Protein AF-H2XPZ3-F1 (afdb_monomer)

Structure (mmCIF, N/CA/C/O backbone):
data_AF-H2XPZ3-F1
#
_entry.id   AF-H2XPZ3-F1
#
loop_
_atom_site.group_PDB
_atom_site.id
_atom_site.type_symbol
_atom_site.label_atom_id
_atom_site.label_alt_id
_atom_site.label_comp_id
_atom_site.label_asym_id
_atom_site.label_entity_id
_atom_site.label_seq_id
_atom_site.pdbx_PDB_ins_code
_atom_site.Cartn_x
_atom_site.Cartn_y
_atom_site.Cartn_z
_atom_site.occupancy
_atom_site.B_iso_or_equiv
_atom_site.auth_seq_id
_atom_site.auth_comp_id
_atom_site.auth_asym_id
_atom_site.auth_atom_id
_atom_site.pdbx_PDB_model_num
ATOM 1 N N . MET A 1 1 ? -24.810 -1.333 21.957 1.00 52.34 1 MET A N 1
ATOM 2 C CA . MET A 1 1 ? -26.164 -1.749 21.505 1.00 52.34 1 MET A CA 1
ATOM 3 C C . MET A 1 1 ? -26.669 -0.983 20.275 1.00 52.34 1 MET A C 1
ATOM 5 O O . MET A 1 1 ? -27.083 -1.644 19.335 1.00 52.34 1 MET A O 1
ATOM 9 N N . LYS A 1 2 ? -26.632 0.362 20.219 1.00 72.81 2 LYS A N 1
ATOM 10 C CA . LYS A 1 2 ? -27.163 1.119 19.059 1.00 72.81 2 LYS A CA 1
ATOM 11 C C . LYS A 1 2 ? -26.326 0.980 17.769 1.00 72.81 2 LYS A C 1
ATOM 13 O O . LYS A 1 2 ? -26.908 0.736 16.722 1.00 72.81 2 LYS A O 1
ATOM 18 N N . VAL A 1 3 ? -24.990 1.039 17.851 1.00 75.12 3 VAL A N 1
ATOM 19 C CA . VAL A 1 3 ? -24.087 0.933 16.676 1.00 75.12 3 VAL A CA 1
ATOM 20 C C . VAL A 1 3 ? -24.136 -0.454 16.021 1.00 75.12 3 VAL A C 1
ATOM 22 O O . VAL A 1 3 ? -24.292 -0.559 14.813 1.00 75.12 3 VAL A O 1
ATOM 25 N N . ILE A 1 4 ? -24.115 -1.530 16.814 1.00 76.94 4 ILE A N 1
ATOM 26 C CA . ILE A 1 4 ? -24.223 -2.910 16.299 1.00 76.94 4 ILE A CA 1
ATOM 27 C C . ILE A 1 4 ? -25.554 -3.117 15.563 1.00 76.94 4 ILE A C 1
ATOM 29 O O . ILE A 1 4 ? -25.576 -3.652 14.460 1.00 76.94 4 ILE A O 1
ATOM 33 N N . LYS A 1 5 ? -26.664 -2.626 16.133 1.00 80.75 5 LYS A N 1
ATOM 34 C CA . LYS A 1 5 ? -27.970 -2.655 15.461 1.00 80.75 5 LYS A CA 1
ATOM 35 C C . LYS A 1 5 ? -27.979 -1.820 14.179 1.00 80.75 5 LYS A C 1
ATOM 37 O O . LYS A 1 5 ? -28.659 -2.197 13.236 1.00 80.75 5 LYS A O 1
ATOM 42 N N . ALA A 1 6 ? -27.244 -0.707 14.133 1.00 81.25 6 ALA A N 1
ATOM 43 C CA . ALA A 1 6 ? -27.120 0.132 12.943 1.00 81.25 6 ALA A CA 1
ATOM 44 C C . ALA A 1 6 ? -26.372 -0.592 11.807 1.00 81.25 6 ALA A C 1
ATOM 46 O O . ALA A 1 6 ? -26.856 -0.602 10.677 1.00 81.25 6 ALA A O 1
ATOM 47 N N . LEU A 1 7 ? -25.268 -1.280 12.122 1.00 82.12 7 LEU A N 1
ATOM 48 C CA . LEU A 1 7 ? -24.497 -2.087 11.164 1.00 82.12 7 LEU A CA 1
ATOM 49 C C . LEU A 1 7 ? -25.304 -3.254 10.569 1.00 82.12 7 LEU A C 1
ATOM 51 O O . LEU A 1 7 ? -25.045 -3.665 9.442 1.00 82.12 7 LEU A O 1
ATOM 55 N N . GLN A 1 8 ? -26.311 -3.750 11.292 1.00 83.06 8 GLN A N 1
ATOM 56 C CA . GLN A 1 8 ? -27.216 -4.810 10.832 1.00 83.06 8 GLN A CA 1
ATOM 57 C C . GLN A 1 8 ? -28.311 -4.324 9.865 1.00 83.06 8 GLN A C 1
ATOM 59 O O . GLN A 1 8 ? -28.993 -5.151 9.268 1.00 83.06 8 GLN A O 1
ATOM 64 N N . ARG A 1 9 ? -28.514 -3.007 9.688 1.00 79.56 9 ARG A N 1
ATOM 65 C CA . ARG A 1 9 ? -29.600 -2.477 8.833 1.00 79.56 9 ARG A CA 1
ATOM 66 C C . ARG A 1 9 ? -29.290 -2.519 7.333 1.00 79.56 9 ARG A C 1
ATOM 68 O O . ARG A 1 9 ? -30.140 -2.093 6.559 1.00 79.56 9 ARG A O 1
ATOM 75 N N . ASN A 1 10 ? -28.102 -2.985 6.931 1.00 75.62 10 ASN A N 1
ATOM 76 C CA . ASN A 1 10 ? -27.647 -3.104 5.534 1.00 75.62 10 ASN A CA 1
ATOM 77 C C . ASN A 1 10 ? -27.868 -1.847 4.664 1.00 75.62 10 ASN A C 1
ATOM 79 O O . ASN A 1 10 ? -27.998 -1.939 3.448 1.00 75.62 10 ASN A O 1
ATOM 83 N N . SER A 1 11 ? -27.895 -0.660 5.277 1.00 88.56 11 SER A N 1
ATOM 84 C CA . SER A 1 11 ? -27.970 0.620 4.572 1.00 88.56 11 SER A CA 1
ATOM 85 C C . SER A 1 11 ? -26.592 1.260 4.566 1.00 88.56 11 SER A C 1
ATOM 87 O O . SER A 1 11 ? -26.058 1.550 5.634 1.00 88.56 11 SER A O 1
ATOM 89 N N . ASP A 1 12 ? -26.033 1.520 3.383 1.00 88.19 12 ASP A N 1
ATOM 90 C CA . ASP A 1 12 ? -24.664 2.035 3.257 1.00 88.19 12 ASP A CA 1
ATOM 91 C C . ASP A 1 12 ? -24.455 3.372 3.974 1.00 88.19 12 ASP A C 1
ATOM 93 O O . ASP A 1 12 ? -23.423 3.556 4.611 1.00 88.19 12 ASP A O 1
ATOM 97 N N . GLY A 1 13 ? -25.443 4.274 3.963 1.00 89.88 13 GLY A N 1
ATOM 98 C CA . GLY A 1 13 ? -25.354 5.541 4.698 1.00 89.88 13 GLY A CA 1
ATOM 99 C C . GLY A 1 13 ? -25.307 5.345 6.217 1.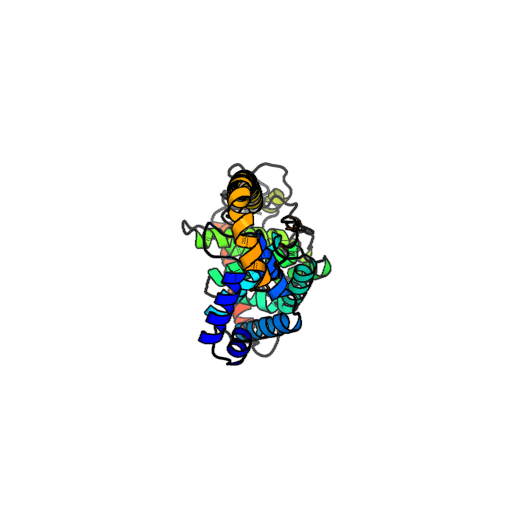00 89.88 13 GLY A C 1
ATOM 100 O O . GLY A 1 13 ? -24.514 5.982 6.909 1.00 89.88 13 GLY A O 1
ATOM 101 N N . VAL A 1 14 ? -26.112 4.414 6.739 1.00 91.31 14 VAL A N 1
ATOM 102 C CA . VAL A 1 14 ? -26.127 4.080 8.172 1.00 91.31 14 VAL A CA 1
ATOM 103 C C . VAL A 1 14 ? -24.851 3.342 8.571 1.00 91.31 14 VAL A C 1
ATOM 105 O O . VAL A 1 14 ? -24.293 3.628 9.627 1.00 91.31 14 VAL A O 1
ATOM 108 N N . THR A 1 15 ? -24.370 2.417 7.736 1.00 91.31 15 THR A N 1
ATOM 109 C CA . THR A 1 15 ? -23.111 1.699 7.962 1.00 91.31 15 THR A CA 1
ATOM 110 C C . THR A 1 15 ? -21.928 2.664 7.939 1.00 91.31 15 THR A C 1
ATOM 112 O O . THR A 1 15 ? -21.106 2.610 8.846 1.00 91.31 15 THR A O 1
ATOM 115 N N . HIS A 1 16 ? -21.871 3.582 6.970 1.00 93.06 16 HIS A N 1
ATOM 116 C CA . HIS A 1 16 ? -20.840 4.616 6.903 1.00 93.06 16 HIS A CA 1
ATOM 117 C C . HIS A 1 16 ? -20.811 5.454 8.182 1.00 93.06 16 HIS A C 1
ATOM 119 O O . HIS A 1 16 ? -19.781 5.508 8.843 1.00 93.06 16 HIS A O 1
ATOM 125 N N . ALA A 1 17 ? -21.951 6.028 8.582 1.00 92.31 17 ALA A N 1
ATOM 126 C CA . ALA A 1 17 ? -22.032 6.829 9.803 1.00 92.31 17 ALA A CA 1
ATOM 127 C C . ALA A 1 17 ? -21.666 6.011 11.053 1.00 92.31 17 ALA A C 1
ATOM 129 O O . ALA A 1 17 ? -20.989 6.507 11.946 1.00 92.31 17 ALA A O 1
ATOM 130 N N . ALA A 1 18 ? -22.075 4.741 11.118 1.00 92.31 18 ALA A N 1
ATOM 131 C CA . ALA A 1 18 ? -21.705 3.857 12.214 1.00 92.31 18 ALA A CA 1
ATOM 132 C C . ALA A 1 18 ? -20.185 3.633 12.277 1.00 92.31 18 ALA A C 1
ATOM 134 O O . ALA A 1 18 ? -19.611 3.769 13.352 1.00 92.31 18 ALA A O 1
ATOM 135 N N . ILE A 1 19 ? -19.526 3.333 11.157 1.00 92.19 19 ILE A N 1
ATOM 136 C CA . ILE A 1 19 ? -18.071 3.119 11.120 1.00 92.19 19 ILE A CA 1
ATOM 137 C C . ILE A 1 19 ? -17.327 4.418 11.416 1.00 92.19 19 ILE A C 1
ATOM 139 O O . ILE A 1 19 ? -16.410 4.404 12.225 1.00 92.19 19 ILE A O 1
ATOM 143 N N . ASP A 1 20 ? -17.763 5.544 10.862 1.00 91.25 20 ASP A N 1
ATOM 144 C CA . ASP A 1 20 ? -17.158 6.851 11.122 1.00 91.25 20 ASP A CA 1
ATOM 145 C C . ASP A 1 20 ? -17.233 7.228 12.617 1.00 91.25 20 ASP A C 1
ATOM 147 O O . ASP A 1 20 ? -16.243 7.630 13.236 1.00 91.25 20 ASP A O 1
ATOM 151 N N . THR A 1 21 ? -18.366 6.948 13.279 1.00 89.81 21 THR A N 1
ATOM 152 C CA . THR A 1 21 ? -18.460 7.108 14.743 1.00 89.81 21 THR A CA 1
ATOM 153 C C . THR A 1 21 ? -17.515 6.182 15.510 1.00 89.81 21 THR A C 1
ATOM 155 O O . THR A 1 21 ? -17.049 6.545 16.583 1.00 89.81 21 THR A O 1
ATOM 158 N N . LEU A 1 22 ? -17.195 4.995 14.988 1.00 90.81 22 LEU A N 1
ATOM 159 C CA . LEU A 1 22 ? -16.181 4.131 15.596 1.00 90.81 22 LEU A CA 1
ATOM 160 C C . LEU A 1 22 ? -14.770 4.683 15.353 1.00 90.81 22 LEU A C 1
ATOM 162 O O . LEU A 1 22 ? -13.971 4.729 16.284 1.00 90.81 22 LEU A O 1
ATOM 166 N N . SER A 1 23 ? -14.480 5.158 14.143 1.00 90.88 23 SER A N 1
ATOM 167 C CA . SER A 1 23 ? -13.190 5.742 13.764 1.00 90.88 23 SER A CA 1
ATOM 168 C C . SER A 1 23 ? -12.844 6.974 14.603 1.00 90.88 23 SER A C 1
ATOM 170 O O . SER A 1 23 ? -11.723 7.092 15.095 1.00 90.88 23 SER A O 1
ATOM 172 N N . THR A 1 24 ? -13.823 7.838 14.880 1.00 87.62 24 THR A N 1
ATOM 173 C CA . THR A 1 24 ? -13.649 8.993 15.784 1.00 87.62 24 THR A CA 1
ATOM 174 C C . THR A 1 24 ? -13.348 8.602 17.236 1.00 87.62 24 THR A C 1
ATOM 176 O O . THR A 1 24 ? -12.664 9.346 17.938 1.00 87.62 24 THR A O 1
ATOM 179 N N . LEU A 1 25 ? -13.795 7.426 17.697 1.00 87.25 25 LEU A N 1
ATOM 180 C CA . LEU A 1 25 ? -13.415 6.889 19.011 1.00 87.25 25 LEU A CA 1
ATOM 181 C C . LEU A 1 25 ? -11.986 6.327 19.020 1.00 87.25 25 LEU A C 1
ATOM 183 O O . LEU A 1 25 ? -11.345 6.343 20.073 1.00 87.25 25 LEU A O 1
ATOM 187 N N . LEU A 1 26 ? -11.496 5.827 17.879 1.00 85.62 26 LEU A N 1
ATOM 188 C CA . LEU A 1 26 ? -10.133 5.304 17.724 1.00 85.62 26 LEU A CA 1
ATOM 189 C C . LEU A 1 26 ? -9.081 6.405 17.568 1.00 85.62 26 LEU A C 1
ATOM 191 O O . LEU A 1 26 ? -7.929 6.187 17.930 1.00 85.62 26 LEU A O 1
ATOM 195 N N . SER A 1 27 ? -9.451 7.556 17.010 1.00 81.56 27 SER A N 1
ATOM 196 C CA . SER A 1 27 ? -8.588 8.732 16.909 1.00 81.56 27 SER A CA 1
ATOM 197 C C . SER A 1 27 ? -9.445 10.000 16.983 1.00 81.56 27 SER A C 1
ATOM 199 O O . SER A 1 27 ? -10.105 10.343 15.999 1.00 81.56 27 SER A O 1
ATOM 201 N N . PRO A 1 28 ? -9.450 10.718 18.121 1.00 70.94 28 PRO A N 1
ATOM 202 C CA . PRO A 1 28 ? -10.220 11.949 18.246 1.00 70.94 28 PRO A CA 1
ATOM 203 C C . PRO A 1 28 ? -9.683 13.025 17.294 1.00 70.94 28 PRO A C 1
ATOM 205 O O . PRO A 1 28 ? -8.487 13.307 17.273 1.00 70.94 28 PRO A O 1
ATOM 208 N N . MET A 1 29 ? -10.572 13.650 16.522 1.00 69.38 29 MET A N 1
ATOM 209 C CA . MET A 1 29 ? -10.233 14.657 15.504 1.00 69.38 29 MET A CA 1
ATOM 210 C C . MET A 1 29 ? -10.042 16.063 16.110 1.00 69.38 29 MET A C 1
ATOM 212 O O . MET A 1 29 ? -10.597 17.040 15.613 1.00 69.38 29 MET A O 1
ATOM 216 N N . HIS A 1 30 ? -9.320 16.174 17.230 1.00 73.94 30 HIS A N 1
ATOM 217 C CA . HIS A 1 30 ? -9.023 17.455 17.879 1.00 73.94 30 HIS A CA 1
ATOM 218 C C . HIS A 1 30 ? -7.673 17.441 18.604 1.00 73.94 30 HIS A C 1
ATOM 220 O O . HIS A 1 30 ? -7.256 16.414 19.135 1.00 73.94 30 HIS A O 1
ATOM 226 N N . ASP A 1 31 ? -7.043 18.606 18.750 1.00 62.47 31 ASP A N 1
ATOM 227 C CA . ASP A 1 31 ? -5.668 18.728 19.267 1.00 62.47 31 ASP A CA 1
ATOM 228 C C . ASP A 1 31 ? -5.487 18.273 20.726 1.00 62.47 31 ASP A C 1
ATOM 230 O O . ASP A 1 31 ? -4.402 17.869 21.135 1.00 62.47 31 ASP A O 1
ATOM 234 N N . LYS A 1 32 ? -6.552 18.311 21.537 1.00 64.75 32 LYS A N 1
ATOM 235 C CA . LYS A 1 32 ? -6.518 17.980 22.976 1.00 64.75 32 LYS A CA 1
ATOM 236 C C . LYS A 1 32 ? -6.952 16.544 23.273 1.00 64.75 32 LYS A C 1
ATOM 238 O O . LYS A 1 32 ? -7.803 16.324 24.132 1.00 64.75 32 LYS A O 1
ATOM 243 N N . TYR A 1 33 ? -6.457 15.572 22.518 1.00 71.56 33 TYR A N 1
ATOM 244 C CA . TYR A 1 33 ? -6.877 14.182 22.684 1.00 71.56 33 TYR A CA 1
ATOM 245 C C . TYR A 1 33 ? -6.040 13.449 23.738 1.00 71.56 33 TYR A C 1
ATOM 247 O O . TYR A 1 33 ? -4.824 13.610 23.815 1.00 71.56 33 TYR A O 1
ATOM 255 N N . ASP A 1 34 ? -6.708 12.661 24.583 1.00 80.56 34 ASP A N 1
ATOM 256 C CA . ASP A 1 34 ? -6.075 11.859 25.631 1.00 80.56 34 ASP A CA 1
ATOM 257 C C . ASP A 1 34 ? -5.681 10.488 25.065 1.00 80.56 34 ASP A C 1
ATOM 259 O O . ASP A 1 34 ? -6.546 9.689 24.689 1.00 80.56 34 ASP A O 1
ATOM 263 N N . LEU A 1 35 ? -4.374 10.199 25.039 1.00 82.00 35 LEU A N 1
ATOM 264 C CA . LEU A 1 35 ? -3.848 8.924 24.541 1.00 82.00 35 LEU A CA 1
ATOM 265 C C . LEU A 1 35 ? -4.363 7.755 25.380 1.00 82.00 35 LEU A C 1
ATOM 267 O O . LEU A 1 35 ? -4.548 6.652 24.872 1.00 82.00 35 LEU A O 1
ATOM 271 N N . ARG A 1 36 ? -4.646 7.985 26.664 1.00 82.81 36 ARG A N 1
ATOM 272 C CA . ARG A 1 36 ? -5.213 6.960 27.533 1.00 82.81 36 ARG A CA 1
ATOM 273 C C . ARG A 1 36 ? -6.637 6.606 27.128 1.00 82.81 36 ARG A C 1
ATOM 275 O O . ARG A 1 36 ? -6.984 5.426 27.101 1.00 82.81 36 ARG A O 1
ATOM 282 N N . GLN A 1 37 ? -7.465 7.606 26.836 1.00 84.75 37 GLN A N 1
ATOM 283 C CA . GLN A 1 37 ? -8.829 7.353 26.386 1.00 84.75 37 GLN A CA 1
ATOM 284 C C . GLN A 1 37 ? -8.821 6.637 25.033 1.00 84.75 37 GLN A C 1
ATOM 286 O O . GLN A 1 37 ? -9.601 5.707 24.837 1.00 84.75 37 GLN A O 1
ATOM 291 N N . GLU A 1 38 ? -7.890 7.001 24.148 1.00 87.62 38 GLU A N 1
ATOM 292 C CA . GLU A 1 38 ? -7.652 6.296 22.887 1.00 87.62 38 GLU A CA 1
ATOM 293 C C . GLU A 1 38 ? -7.347 4.804 23.125 1.00 87.62 38 GLU A C 1
ATOM 295 O O . GLU A 1 38 ? -8.012 3.941 22.552 1.00 87.62 38 GLU A O 1
ATOM 300 N N . GLN A 1 39 ? -6.419 4.484 24.038 1.00 88.00 39 GLN A N 1
ATOM 301 C CA . GLN A 1 39 ? -6.090 3.100 24.408 1.00 88.00 39 GLN A CA 1
ATOM 302 C C . GLN A 1 39 ? -7.299 2.328 24.957 1.00 88.00 39 GLN A C 1
ATOM 304 O O . GLN A 1 39 ? -7.534 1.184 24.565 1.00 88.00 39 GLN A O 1
ATOM 309 N N . LEU A 1 40 ? -8.088 2.940 25.847 1.00 88.06 40 LEU A N 1
ATOM 310 C CA . LEU A 1 40 ? -9.283 2.310 26.420 1.00 88.06 40 LEU A CA 1
ATOM 311 C C . LEU A 1 40 ? -10.359 2.052 25.359 1.00 88.06 40 LEU A C 1
ATOM 313 O O . LEU A 1 40 ? -10.973 0.982 25.349 1.00 88.06 40 LEU A O 1
ATOM 317 N N . ASN A 1 41 ? -10.565 3.006 24.449 1.00 90.31 41 ASN A N 1
ATOM 318 C CA . ASN A 1 41 ? -11.500 2.862 23.339 1.00 90.31 41 ASN A CA 1
ATOM 319 C C . ASN A 1 41 ? -11.065 1.723 22.411 1.00 90.31 41 ASN A C 1
ATOM 321 O O . ASN A 1 41 ? -11.879 0.856 22.093 1.00 90.31 41 ASN A O 1
ATOM 325 N N . LYS A 1 42 ? -9.781 1.676 22.036 1.00 91.25 42 LYS A N 1
ATOM 326 C CA . LYS A 1 42 ? -9.212 0.611 21.197 1.00 91.25 42 LYS A CA 1
ATOM 327 C C . LYS A 1 42 ? -9.342 -0.759 21.848 1.00 91.25 42 LYS A C 1
ATOM 329 O O . LYS A 1 42 ? -9.837 -1.681 21.209 1.00 91.25 42 LYS A O 1
ATOM 334 N N . ALA A 1 43 ? -8.974 -0.886 23.123 1.00 88.81 43 ALA A N 1
ATOM 335 C CA . ALA A 1 43 ? -9.108 -2.141 23.858 1.00 88.81 43 ALA A CA 1
ATOM 336 C C . ALA A 1 43 ? -10.566 -2.630 23.888 1.00 88.81 43 ALA A C 1
ATOM 338 O O . ALA A 1 43 ? -10.834 -3.805 23.656 1.00 88.81 43 ALA A O 1
ATOM 339 N N . SER A 1 44 ? -11.524 -1.724 24.101 1.00 89.19 44 SER A N 1
ATOM 340 C CA . SER A 1 44 ? -12.950 -2.060 24.093 1.00 89.19 44 SER A CA 1
ATOM 341 C C . SER A 1 44 ? -13.434 -2.504 22.706 1.00 89.19 44 SER A C 1
ATOM 343 O O . SER A 1 44 ? -14.031 -3.574 22.573 1.00 89.19 44 SER A O 1
ATOM 345 N N . LEU A 1 45 ? -13.134 -1.726 21.660 1.00 89.88 45 LEU A N 1
ATOM 346 C CA . LEU A 1 45 ? -13.621 -1.963 20.297 1.00 89.88 45 LEU A CA 1
ATOM 347 C C . LEU A 1 45 ? -12.993 -3.194 19.631 1.00 89.88 45 LEU A C 1
ATOM 349 O O . LEU A 1 45 ? -13.688 -3.922 18.924 1.00 89.88 45 LEU A O 1
ATOM 353 N N . LEU A 1 46 ? -11.704 -3.442 19.870 1.00 91.56 46 LEU A N 1
ATOM 354 C CA . LEU A 1 46 ? -10.946 -4.511 19.214 1.00 91.56 46 LEU A CA 1
ATOM 355 C C . LEU A 1 46 ? -10.984 -5.847 19.975 1.00 91.56 46 LEU A C 1
ATOM 357 O O . LEU A 1 46 ? -10.540 -6.866 19.450 1.00 91.56 46 LEU A O 1
ATOM 361 N N . SER A 1 47 ? -11.545 -5.873 21.189 1.00 90.06 47 SER A N 1
ATOM 362 C CA . SER A 1 47 ? -11.616 -7.084 22.022 1.00 90.06 47 SER A CA 1
ATOM 363 C C . SER A 1 47 ? -12.448 -8.219 21.411 1.00 90.06 47 SER A C 1
ATOM 365 O O . SER A 1 47 ? -12.166 -9.397 21.632 1.00 90.06 47 SER A O 1
ATOM 367 N N . SER A 1 48 ? -13.494 -7.890 20.648 1.00 91.50 48 SER A N 1
ATOM 368 C CA . SER A 1 48 ? -14.453 -8.875 20.143 1.00 91.50 48 SER A CA 1
ATOM 369 C C . SER A 1 48 ? -14.081 -9.359 18.743 1.00 91.50 48 SER A C 1
ATOM 371 O O . SER A 1 48 ? -14.414 -8.720 17.746 1.00 91.50 48 SER A O 1
ATOM 373 N N . LYS A 1 49 ? -13.466 -10.547 18.657 1.00 91.81 49 LYS A N 1
ATOM 374 C CA . LYS A 1 49 ? -13.128 -11.201 17.378 1.00 91.81 49 LYS A CA 1
ATOM 375 C C . LYS A 1 49 ? -14.334 -11.316 16.436 1.00 91.81 49 LYS A C 1
ATOM 377 O O . LYS A 1 49 ? -14.260 -10.875 15.296 1.00 91.81 49 LYS A O 1
ATOM 382 N N . LYS A 1 50 ? -15.475 -11.799 16.943 1.00 90.69 50 LYS A N 1
ATOM 383 C CA . LYS A 1 50 ? -16.718 -11.956 16.159 1.00 90.69 50 LYS A CA 1
ATOM 384 C C . LYS A 1 50 ? -17.215 -10.640 15.559 1.00 90.69 50 LYS A C 1
ATOM 386 O O . LYS A 1 50 ? -17.801 -10.629 14.481 1.00 90.69 50 LYS A O 1
ATOM 391 N N . PHE A 1 51 ? -17.036 -9.533 16.282 1.00 90.94 51 PHE A N 1
ATOM 392 C CA . PHE A 1 51 ? -17.415 -8.214 15.787 1.00 90.94 51 PHE A CA 1
ATOM 393 C C . PHE A 1 51 ? -16.498 -7.773 14.642 1.00 90.94 51 PHE A C 1
ATOM 395 O O . PHE A 1 51 ? -17.000 -7.315 13.619 1.00 90.94 51 PHE A O 1
ATOM 402 N N . LEU A 1 52 ? -15.183 -7.962 14.795 1.00 93.56 52 LEU A N 1
ATOM 403 C CA . LEU A 1 52 ? -14.201 -7.639 13.761 1.00 93.56 52 LEU A CA 1
ATOM 404 C C . LEU A 1 52 ? -14.419 -8.476 12.498 1.00 93.56 52 LEU A C 1
ATOM 406 O O . LEU A 1 52 ? -14.491 -7.914 11.416 1.00 93.56 52 LEU A O 1
ATOM 410 N N . GLU A 1 53 ? -14.627 -9.786 12.624 1.00 94.12 53 GLU A N 1
ATOM 411 C CA . GLU A 1 53 ? -14.927 -10.668 11.485 1.00 94.12 53 GLU A CA 1
ATOM 412 C C . GLU A 1 53 ? -16.184 -10.221 10.727 1.00 94.12 53 GLU A C 1
ATOM 414 O O . GLU A 1 53 ? -16.184 -10.149 9.501 1.00 94.12 53 GLU A O 1
ATOM 419 N N . ALA A 1 54 ? -17.256 -9.863 11.441 1.00 91.81 54 ALA A N 1
ATOM 420 C CA . ALA A 1 54 ? -18.478 -9.366 10.810 1.00 91.81 54 ALA A CA 1
ATOM 421 C C . ALA A 1 54 ? -18.256 -8.030 10.079 1.00 91.81 54 ALA A C 1
ATOM 423 O O . ALA A 1 54 ? -18.809 -7.814 8.999 1.00 91.81 54 ALA A O 1
ATOM 424 N N . LEU A 1 55 ? -17.449 -7.142 10.664 1.00 92.56 55 LEU A N 1
ATOM 425 C CA . LEU A 1 55 ? -17.090 -5.852 10.086 1.00 92.56 55 LEU A CA 1
ATOM 426 C C . LEU A 1 55 ? -16.247 -6.028 8.811 1.00 92.56 55 LEU A C 1
ATOM 428 O O . LEU A 1 55 ? -16.535 -5.414 7.785 1.00 92.56 55 LEU A O 1
ATOM 432 N N . LEU A 1 56 ? -15.249 -6.909 8.863 1.00 94.94 56 LEU A N 1
ATOM 433 C CA . LEU A 1 56 ? -14.351 -7.209 7.753 1.00 94.94 56 LEU A CA 1
ATOM 434 C C . LEU A 1 56 ? -15.059 -7.948 6.613 1.00 94.94 56 LEU A C 1
ATOM 436 O O . LEU A 1 56 ? -14.891 -7.585 5.454 1.00 94.94 56 LEU A O 1
ATOM 440 N N . LYS A 1 57 ? -15.971 -8.872 6.923 1.00 93.38 57 LYS A N 1
ATOM 441 C CA . LYS A 1 57 ? -16.835 -9.495 5.913 1.00 93.38 57 LYS A CA 1
ATOM 442 C C . LYS A 1 57 ? -17.693 -8.459 5.175 1.00 93.38 57 LYS A C 1
ATOM 444 O O . LYS A 1 57 ? -17.816 -8.487 3.954 1.00 93.38 57 LYS A O 1
ATOM 449 N N . GLN A 1 58 ? -18.267 -7.502 5.907 1.00 91.75 58 GLN A N 1
ATOM 450 C CA . GLN A 1 58 ? -19.029 -6.395 5.318 1.00 91.75 58 GLN A CA 1
ATOM 451 C C . GLN A 1 58 ? -18.179 -5.467 4.438 1.00 91.75 58 GLN A C 1
ATOM 453 O O . GLN A 1 58 ? -18.720 -4.806 3.546 1.00 91.75 58 GLN A O 1
ATOM 458 N N . PHE A 1 59 ? -16.885 -5.365 4.725 1.00 94.06 59 PHE A N 1
ATOM 459 C CA . PHE A 1 59 ? -15.922 -4.639 3.910 1.00 94.06 59 PHE A CA 1
ATOM 460 C C . PHE A 1 59 ? -15.617 -5.411 2.628 1.00 94.06 59 PHE A C 1
ATOM 462 O O . PHE A 1 59 ? -15.849 -4.887 1.541 1.00 94.06 59 PHE A O 1
ATOM 469 N N . GLU A 1 60 ? -15.220 -6.674 2.754 1.00 94.75 60 GLU A N 1
ATOM 470 C CA . GLU A 1 60 ? -14.898 -7.567 1.644 1.00 94.75 60 GLU A CA 1
ATOM 471 C C . GLU A 1 60 ? -16.033 -7.650 0.612 1.00 94.75 60 GLU A C 1
ATOM 473 O O . GLU A 1 60 ? -15.829 -7.393 -0.577 1.00 94.75 60 GLU A O 1
ATOM 478 N N . GLU A 1 61 ? -17.268 -7.885 1.067 1.00 92.94 61 GLU A N 1
ATOM 479 C CA . GLU A 1 61 ? -18.435 -7.942 0.184 1.00 92.94 61 GLU A CA 1
ATOM 480 C C . GLU A 1 61 ? -18.630 -6.655 -0.634 1.00 92.94 61 GLU A C 1
ATOM 482 O O . GLU A 1 61 ? -19.065 -6.710 -1.786 1.00 92.94 61 GLU A O 1
ATOM 487 N N . ARG A 1 62 ? -18.336 -5.486 -0.053 1.00 92.44 62 ARG A N 1
ATOM 488 C CA 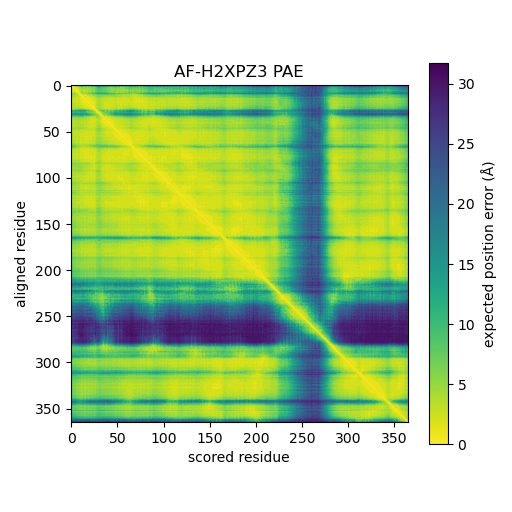. ARG A 1 62 ? -18.484 -4.186 -0.725 1.00 92.44 62 ARG A CA 1
ATOM 489 C C . ARG A 1 62 ? -17.371 -3.929 -1.729 1.00 92.44 62 ARG A C 1
ATOM 491 O O . ARG A 1 62 ? -17.661 -3.434 -2.821 1.00 92.44 62 ARG A O 1
ATOM 498 N N . VAL A 1 63 ? -16.140 -4.317 -1.396 1.00 93.88 63 VAL A N 1
ATOM 499 C CA . VAL A 1 63 ? -14.989 -4.227 -2.304 1.00 93.88 63 VAL A CA 1
ATOM 500 C C . VAL A 1 63 ? -15.218 -5.090 -3.542 1.00 93.88 63 VAL A C 1
ATOM 502 O O . VAL A 1 63 ? -15.109 -4.593 -4.664 1.00 93.88 63 VAL A O 1
ATOM 505 N N . PHE A 1 64 ? -15.632 -6.350 -3.375 1.00 90.25 64 PHE A N 1
ATOM 506 C CA . PHE A 1 64 ? -15.879 -7.232 -4.519 1.00 90.25 64 PHE A CA 1
ATOM 507 C C . PHE A 1 64 ? -17.081 -6.808 -5.365 1.00 90.25 64 PHE A C 1
ATOM 509 O O . PHE A 1 64 ? -17.023 -6.926 -6.589 1.00 90.25 64 PHE A O 1
ATOM 516 N N . LYS A 1 65 ? -18.136 -6.257 -4.750 1.00 89.56 65 LYS A N 1
ATOM 517 C CA . LYS A 1 65 ? -19.295 -5.701 -5.473 1.00 89.56 65 LYS A CA 1
ATOM 518 C C . LYS A 1 65 ? -19.005 -4.354 -6.148 1.00 89.56 65 LYS A C 1
ATOM 520 O O . LYS A 1 65 ? -19.844 -3.899 -6.924 1.00 89.56 65 LYS A O 1
ATOM 525 N N . GLY A 1 66 ? -17.887 -3.695 -5.832 1.00 87.50 66 GLY A N 1
ATOM 526 C CA . GLY A 1 66 ? -17.551 -2.365 -6.348 1.00 87.50 66 GLY A CA 1
ATOM 527 C C . GLY A 1 66 ? -18.542 -1.275 -5.918 1.00 87.50 66 GLY A C 1
ATOM 528 O O . GLY A 1 66 ? -18.844 -0.372 -6.695 1.00 87.50 66 GLY A O 1
ATOM 529 N N . ARG A 1 67 ? -19.111 -1.371 -4.707 1.00 87.75 67 ARG A N 1
ATOM 530 C CA . ARG A 1 67 ? -20.114 -0.421 -4.182 1.00 87.75 67 ARG A CA 1
ATOM 531 C C . ARG A 1 67 ? -19.728 0.082 -2.794 1.00 87.75 67 ARG A C 1
ATOM 533 O O . ARG A 1 67 ? -18.971 -0.560 -2.079 1.00 87.75 67 ARG A O 1
ATOM 540 N N . GLY A 1 68 ? -20.290 1.222 -2.390 1.00 88.75 68 GLY A N 1
ATOM 541 C CA . GLY A 1 68 ? -20.109 1.748 -1.034 1.00 88.75 68 GLY A CA 1
ATOM 542 C C . GLY A 1 68 ? -18.716 2.328 -0.775 1.00 88.75 68 GLY A C 1
ATOM 543 O O . GLY A 1 68 ? -18.157 2.103 0.293 1.00 88.75 68 GLY A O 1
ATOM 544 N N . ALA A 1 69 ? -18.163 3.100 -1.718 1.00 94.00 69 ALA A N 1
ATOM 545 C CA . ALA A 1 69 ? -16.828 3.702 -1.601 1.00 94.00 69 ALA A CA 1
ATOM 546 C C . ALA A 1 69 ? -16.619 4.494 -0.294 1.00 94.00 69 ALA A C 1
ATOM 548 O O . ALA A 1 69 ? -15.553 4.416 0.307 1.00 94.00 69 ALA A O 1
ATOM 549 N N . LEU A 1 70 ? -17.645 5.201 0.197 1.00 94.12 70 LEU A N 1
ATOM 550 C CA . LEU A 1 70 ? -17.574 5.893 1.490 1.00 94.12 70 LEU A CA 1
ATOM 551 C C . LEU A 1 70 ? -17.408 4.912 2.657 1.00 94.12 70 LEU A C 1
ATOM 553 O O . LEU A 1 70 ? -16.581 5.135 3.533 1.00 94.12 70 LEU A O 1
ATOM 557 N N . VAL A 1 71 ? -18.143 3.796 2.644 1.00 94.31 71 VAL A N 1
ATOM 558 C CA . VAL A 1 71 ? -18.020 2.737 3.658 1.00 94.31 71 VAL A CA 1
ATOM 559 C C . VAL A 1 71 ? -16.622 2.117 3.618 1.00 94.31 71 VAL A C 1
ATOM 561 O O . VAL A 1 71 ? -16.018 1.927 4.668 1.00 94.31 71 VAL A O 1
ATOM 564 N N . ILE A 1 72 ? -16.095 1.843 2.419 1.00 95.88 72 ILE A N 1
ATOM 565 C CA . ILE A 1 72 ? -14.731 1.325 2.216 1.00 95.88 72 ILE A CA 1
ATOM 566 C C . ILE A 1 72 ? -13.703 2.309 2.786 1.00 95.88 72 ILE A C 1
ATOM 568 O O . ILE A 1 72 ? -12.835 1.897 3.547 1.00 95.88 72 ILE A O 1
ATOM 572 N N . SER A 1 73 ? -13.829 3.603 2.476 1.00 95.31 73 SER A N 1
ATOM 573 C CA . SER A 1 73 ? -12.941 4.646 3.003 1.00 95.31 73 SER A CA 1
ATOM 574 C C . SER A 1 73 ? -12.974 4.699 4.532 1.00 95.31 73 SER A C 1
ATOM 576 O O . SER A 1 73 ? -11.928 4.601 5.161 1.00 95.31 73 SER A O 1
ATOM 578 N N . ALA A 1 74 ? -14.165 4.759 5.134 1.00 95.00 74 ALA A N 1
ATOM 579 C CA . ALA A 1 74 ? -14.315 4.795 6.589 1.00 95.00 74 ALA A CA 1
ATOM 580 C C . ALA A 1 74 ? -13.762 3.526 7.264 1.00 95.00 74 ALA A C 1
ATOM 582 O O . ALA A 1 74 ? -13.217 3.591 8.367 1.00 95.00 74 ALA A O 1
ATOM 583 N N . MET A 1 75 ? -13.872 2.369 6.602 1.00 95.69 75 MET A N 1
ATOM 584 C CA . MET A 1 75 ? -13.289 1.120 7.088 1.00 95.69 75 MET A CA 1
ATOM 585 C C . MET A 1 75 ? -11.762 1.129 7.018 1.00 95.69 75 MET A C 1
ATOM 587 O O . MET A 1 75 ? -11.101 0.680 7.949 1.00 95.69 75 MET A O 1
ATOM 591 N N . LEU A 1 76 ? -11.190 1.656 5.935 1.00 96.38 76 LEU A N 1
ATOM 592 C CA . LEU A 1 76 ? -9.745 1.827 5.822 1.00 96.38 76 LEU A CA 1
ATOM 593 C C . LEU A 1 76 ? -9.218 2.806 6.870 1.00 96.38 76 LEU A C 1
ATOM 595 O O . LEU A 1 76 ? -8.153 2.555 7.423 1.00 96.38 76 LEU A O 1
ATOM 599 N N . ASP A 1 77 ? -9.964 3.859 7.207 1.00 94.69 77 ASP A N 1
ATOM 600 C CA . ASP A 1 77 ? -9.616 4.755 8.314 1.00 94.69 77 ASP A CA 1
ATOM 601 C C . ASP A 1 77 ? -9.661 4.016 9.658 1.00 94.69 77 ASP A C 1
ATOM 603 O O . ASP A 1 77 ? -8.708 4.087 10.435 1.00 94.69 77 ASP A O 1
ATOM 607 N N . PHE A 1 78 ? -10.705 3.215 9.907 1.00 95.25 78 PHE A N 1
ATOM 608 C CA . PHE A 1 78 ? -10.800 2.358 11.096 1.00 95.25 78 PHE A CA 1
ATOM 609 C C . PHE A 1 78 ? -9.586 1.419 11.219 1.00 95.25 78 PHE A C 1
ATOM 611 O O . PHE A 1 78 ? -8.975 1.311 12.289 1.00 95.25 78 PHE A O 1
ATOM 618 N N . LEU A 1 79 ? -9.201 0.761 10.121 1.00 96.44 79 LEU A N 1
ATOM 619 C CA . LEU A 1 79 ? -8.026 -0.110 10.066 1.00 96.44 79 LEU A CA 1
ATOM 620 C C . LEU A 1 79 ? -6.723 0.676 10.216 1.00 96.44 79 LEU A C 1
ATOM 622 O O . LEU A 1 79 ? -5.830 0.237 10.935 1.00 96.44 79 LEU A O 1
ATOM 626 N N . THR A 1 80 ? -6.625 1.862 9.619 1.00 94.06 80 THR A N 1
ATOM 627 C CA . THR A 1 80 ? -5.457 2.743 9.731 1.00 94.06 80 THR A CA 1
ATOM 628 C C . THR A 1 80 ? -5.242 3.163 11.181 1.00 94.06 80 THR A C 1
ATOM 630 O O . THR A 1 80 ? -4.143 3.007 11.711 1.00 94.06 80 THR A O 1
ATOM 633 N N . PHE A 1 81 ? -6.296 3.601 11.871 1.00 93.25 81 PHE A N 1
ATOM 634 C CA . PHE A 1 81 ? -6.215 3.979 13.282 1.00 93.25 81 PHE A CA 1
ATOM 635 C C . PHE A 1 81 ? -5.932 2.792 14.207 1.00 93.25 81 PHE A C 1
ATOM 637 O O . PHE A 1 81 ? -5.415 2.985 15.308 1.00 93.25 81 PHE A O 1
ATOM 644 N N . SER A 1 82 ? -6.234 1.569 13.777 1.00 93.56 82 SER A N 1
ATOM 645 C CA . SER A 1 82 ? -6.019 0.363 14.581 1.00 93.56 82 SER A CA 1
ATOM 646 C C . SER A 1 82 ? -4.643 -0.279 14.354 1.00 93.56 82 SER A C 1
ATOM 648 O O . SER A 1 82 ? -4.011 -0.714 15.320 1.00 93.56 82 SER A O 1
ATOM 650 N N . LEU A 1 83 ? -4.173 -0.328 13.103 1.00 94.06 83 LEU A N 1
ATOM 651 C CA . LEU A 1 83 ? -3.020 -1.126 12.662 1.00 94.06 83 LEU A CA 1
ATOM 652 C C . LEU A 1 83 ? -1.828 -0.307 12.156 1.00 94.06 83 LEU A C 1
ATOM 654 O O . LEU A 1 83 ? -0.693 -0.774 12.235 1.00 94.06 83 LEU A O 1
ATOM 658 N N . CYS A 1 84 ? -2.034 0.911 11.662 1.00 92.44 84 CYS A N 1
ATOM 659 C CA . CYS A 1 84 ? -0.958 1.669 11.027 1.00 92.44 84 CYS A CA 1
ATOM 660 C C . CYS A 1 84 ? -0.248 2.583 12.026 1.00 92.44 84 CYS A C 1
ATOM 662 O O . CYS A 1 84 ? -0.876 3.226 12.869 1.00 92.44 84 CYS A O 1
ATOM 664 N N . ALA A 1 85 ? 1.077 2.678 11.916 1.00 86.88 85 ALA A N 1
ATOM 665 C CA . ALA A 1 85 ? 1.840 3.675 12.657 1.00 86.88 85 ALA A CA 1
ATOM 666 C C . ALA A 1 85 ? 1.467 5.095 12.175 1.00 86.88 85 ALA A C 1
ATOM 668 O O . ALA A 1 85 ? 1.235 5.280 10.978 1.00 86.88 85 ALA A O 1
ATOM 669 N N . PRO A 1 86 ? 1.412 6.096 13.070 1.00 86.12 86 PRO A N 1
ATOM 670 C CA . PRO A 1 86 ? 1.727 6.024 14.502 1.00 86.12 86 PRO A CA 1
ATOM 671 C C . PRO A 1 86 ? 0.560 5.508 15.369 1.00 86.12 86 PRO A C 1
ATOM 673 O O . PRO A 1 86 ? 0.751 5.169 16.529 1.00 86.12 86 PRO A O 1
ATOM 676 N N . HIS A 1 87 ? -0.661 5.405 14.846 1.00 88.62 87 HIS A N 1
ATOM 677 C CA . HIS A 1 87 ? -1.849 5.067 15.642 1.00 88.62 87 HIS A CA 1
ATOM 678 C C . HIS A 1 87 ? -1.802 3.677 16.297 1.00 88.62 87 HIS A C 1
ATOM 680 O O . HIS A 1 87 ? -2.360 3.488 17.375 1.00 88.62 87 HIS A O 1
ATOM 686 N N . SER A 1 88 ? -1.113 2.705 15.701 1.00 90.44 88 SER A N 1
ATOM 687 C CA . SER A 1 88 ? -1.006 1.346 16.250 1.00 90.44 88 SER A CA 1
ATOM 688 C C . SER A 1 88 ? -0.221 1.239 17.561 1.00 90.44 88 SER A C 1
ATOM 690 O O . SER A 1 88 ? -0.268 0.203 18.227 1.00 90.44 88 SER A O 1
ATOM 692 N N . GLU A 1 89 ? 0.486 2.295 17.967 1.00 88.88 89 GLU A N 1
ATOM 693 C CA . GLU A 1 89 ? 1.223 2.353 19.234 1.00 88.88 89 GLU A CA 1
ATOM 694 C C . GLU A 1 89 ? 0.292 2.403 20.454 1.00 88.88 89 GLU A C 1
ATOM 696 O O . GLU A 1 89 ? 0.670 1.994 21.549 1.00 88.88 89 GLU A O 1
ATOM 701 N N . THR A 1 90 ? -0.947 2.866 20.290 1.00 89.62 90 THR A N 1
ATOM 702 C CA . THR A 1 90 ? -1.976 2.849 21.344 1.00 89.62 90 THR A CA 1
ATOM 703 C C . THR A 1 90 ? -2.874 1.608 21.270 1.00 89.62 90 THR A C 1
ATOM 705 O O . THR A 1 90 ? -3.787 1.454 22.079 1.00 89.62 90 THR A O 1
ATOM 708 N N . THR A 1 91 ? -2.621 0.691 20.336 1.00 91.62 91 THR A N 1
ATOM 709 C CA . THR A 1 91 ? -3.354 -0.575 20.235 1.00 91.62 91 THR A CA 1
ATOM 710 C C . THR A 1 91 ? -2.693 -1.644 21.107 1.00 91.62 91 THR A C 1
ATOM 712 O O . THR A 1 91 ? -1.483 -1.861 21.039 1.00 91.62 91 THR A O 1
ATOM 715 N N . GLU A 1 92 ? -3.477 -2.346 21.931 1.00 90.56 92 GLU A N 1
ATOM 716 C CA . GLU A 1 92 ? -2.964 -3.450 22.751 1.00 90.56 92 GLU A CA 1
ATOM 717 C C . GLU A 1 92 ? -2.408 -4.579 21.869 1.00 90.56 92 GLU A C 1
ATOM 719 O O . GLU A 1 92 ? -3.064 -5.006 20.923 1.00 90.56 92 GLU A O 1
ATOM 724 N N . GLY A 1 93 ? -1.229 -5.115 22.211 1.00 90.56 93 GLY A N 1
ATOM 725 C CA . GLY A 1 93 ? -0.514 -6.090 21.377 1.00 90.56 93 GLY A CA 1
ATOM 726 C C . GLY A 1 93 ? -1.326 -7.332 20.992 1.00 90.56 93 GLY A C 1
ATOM 727 O O . GLY A 1 93 ? -1.291 -7.732 19.837 1.00 90.56 93 GLY A O 1
ATOM 728 N N . LYS A 1 94 ? -2.116 -7.902 21.914 1.00 91.25 94 LYS A N 1
ATOM 729 C CA . LYS A 1 94 ? -2.971 -9.064 21.607 1.00 91.25 94 LYS A CA 1
ATOM 730 C C . LYS A 1 94 ? -4.082 -8.723 20.611 1.00 91.25 94 LYS A C 1
ATOM 732 O O . LYS A 1 94 ? -4.329 -9.485 19.683 1.00 91.25 94 LYS A O 1
ATOM 737 N N . CYS A 1 95 ? -4.736 -7.576 20.802 1.00 92.31 95 CYS A N 1
ATOM 738 C CA . CYS A 1 95 ? -5.777 -7.093 19.895 1.00 92.31 95 CYS A CA 1
ATOM 739 C C . CYS A 1 95 ? -5.193 -6.738 18.519 1.00 92.31 95 CYS A C 1
ATOM 741 O O . CYS A 1 95 ? -5.819 -7.022 17.502 1.00 92.31 95 CYS A O 1
ATOM 743 N N . PHE A 1 96 ? -3.989 -6.156 18.497 1.00 95.06 96 PHE A N 1
ATOM 744 C CA . PHE A 1 96 ? -3.242 -5.858 17.279 1.00 95.06 96 PHE A CA 1
ATOM 745 C C . PHE A 1 96 ? -2.949 -7.132 16.485 1.00 95.06 96 PHE A C 1
ATOM 747 O O . PHE A 1 96 ? -3.346 -7.214 15.331 1.00 95.06 96 PHE A O 1
ATOM 754 N N . ASP A 1 97 ? -2.318 -8.130 17.114 1.00 94.25 97 ASP A N 1
ATOM 755 C CA . ASP A 1 97 ? -1.925 -9.380 16.452 1.00 94.25 97 ASP A CA 1
ATOM 756 C C . ASP A 1 97 ? -3.161 -10.120 15.894 1.00 94.25 97 ASP A C 1
ATOM 758 O O . ASP A 1 97 ? -3.149 -10.590 14.758 1.00 94.25 97 ASP A O 1
ATOM 762 N N . GLN A 1 98 ? -4.270 -10.142 16.645 1.00 95.06 98 GLN A N 1
ATOM 763 C CA . GLN A 1 98 ? -5.533 -10.726 16.181 1.00 95.06 98 GLN A CA 1
ATOM 764 C C . GLN A 1 98 ? -6.114 -9.991 14.965 1.00 95.06 98 GLN A C 1
ATOM 766 O O . GLN A 1 98 ? -6.550 -10.634 14.013 1.00 95.06 98 GLN A O 1
ATOM 771 N N . LEU A 1 99 ? -6.177 -8.656 15.007 1.00 96.25 99 LEU A N 1
ATOM 772 C CA . LEU A 1 99 ? -6.729 -7.873 13.902 1.00 96.25 99 LEU 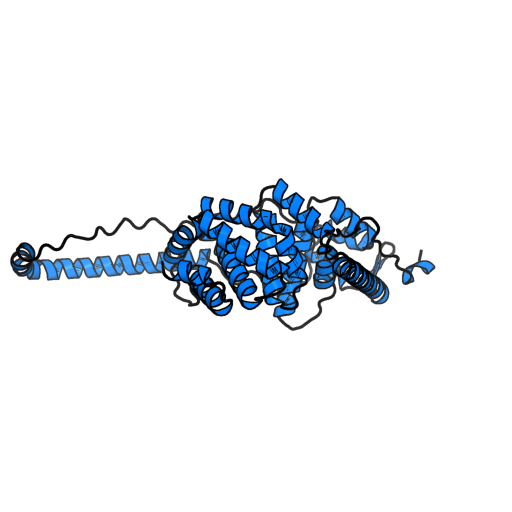A CA 1
ATOM 773 C C . LEU A 1 99 ? -5.824 -7.943 12.666 1.00 96.25 99 LEU A C 1
ATOM 775 O O . LEU A 1 99 ? -6.340 -8.048 11.560 1.00 96.25 99 LEU A O 1
ATOM 779 N N . LEU A 1 100 ? -4.501 -7.911 12.848 1.00 96.06 100 LEU A N 1
ATOM 780 C CA . LEU A 1 100 ? -3.537 -8.009 11.755 1.00 96.06 100 LEU A CA 1
ATOM 781 C C . LEU A 1 100 ? -3.721 -9.318 10.983 1.00 96.06 100 LEU A C 1
ATOM 783 O O . LEU A 1 100 ? -3.796 -9.274 9.760 1.00 96.06 100 LEU A O 1
ATOM 787 N N . GLN A 1 101 ? -3.880 -10.444 11.690 1.00 95.50 101 GLN A N 1
ATOM 788 C CA . GLN A 1 101 ? -4.132 -11.741 11.059 1.00 95.50 101 GLN A CA 1
ATOM 789 C C . GLN A 1 101 ? -5.442 -11.742 10.263 1.00 95.50 101 GLN A C 1
ATOM 791 O O . GLN A 1 101 ? -5.441 -12.079 9.087 1.00 95.50 101 GLN A O 1
ATOM 796 N N . LEU A 1 102 ? -6.546 -11.288 10.870 1.00 96.31 102 LEU A N 1
ATOM 797 C CA . LEU A 1 102 ? -7.843 -11.225 10.181 1.00 96.31 102 LEU A CA 1
ATOM 798 C C . LEU A 1 102 ? -7.797 -10.357 8.915 1.00 96.31 102 LEU A C 1
ATOM 800 O O . LEU A 1 102 ? -8.525 -10.611 7.960 1.00 96.31 102 LEU A O 1
ATOM 804 N N . VAL A 1 103 ? -6.983 -9.299 8.923 1.00 96.50 103 VAL A N 1
ATOM 805 C CA . VAL A 1 103 ? -6.827 -8.409 7.769 1.00 96.50 103 VAL A CA 1
ATOM 806 C C . VAL A 1 103 ? -5.904 -9.015 6.711 1.00 96.50 103 VAL A C 1
ATOM 808 O O . VAL A 1 103 ? -6.184 -8.870 5.522 1.00 96.50 103 VAL A O 1
ATOM 811 N N . ALA A 1 104 ? -4.853 -9.725 7.126 1.00 95.62 104 ALA A N 1
ATOM 812 C CA . ALA A 1 104 ? -3.957 -10.461 6.238 1.00 95.62 104 ALA A CA 1
ATOM 813 C C . ALA A 1 104 ? -4.680 -11.577 5.467 1.00 95.62 104 ALA A C 1
ATOM 815 O O . ALA A 1 104 ? -4.440 -11.737 4.271 1.00 95.62 104 ALA A O 1
ATOM 816 N N . ASP A 1 105 ? -5.630 -12.265 6.110 1.00 94.56 105 ASP A N 1
ATOM 817 C CA . ASP A 1 105 ? -6.461 -13.300 5.478 1.00 94.56 105 ASP A CA 1
ATOM 818 C C . ASP A 1 105 ? -7.288 -12.750 4.290 1.00 94.56 105 ASP A C 1
ATOM 820 O O . ASP A 1 105 ? -7.698 -13.501 3.408 1.00 94.56 105 ASP A O 1
ATOM 824 N N . MET A 1 106 ? -7.499 -11.428 4.214 1.00 93.31 106 MET A N 1
ATOM 825 C CA . MET A 1 106 ? -8.185 -10.753 3.103 1.00 93.31 106 MET A CA 1
ATOM 826 C C . MET A 1 106 ? -7.218 -10.065 2.122 1.00 93.31 106 MET A C 1
ATOM 828 O O . MET A 1 106 ? -7.593 -9.079 1.480 1.00 93.31 106 MET A O 1
ATOM 832 N N . GLY A 1 107 ? -5.974 -10.533 1.987 1.00 92.75 107 GLY A N 1
ATOM 833 C CA . GLY A 1 107 ? -4.940 -9.879 1.170 1.00 92.75 107 GLY A CA 1
ATOM 834 C C . GLY A 1 107 ? -5.403 -9.475 -0.238 1.00 92.75 107 GLY A C 1
ATOM 835 O O . GLY A 1 107 ? -5.224 -8.327 -0.644 1.00 92.75 107 GLY A O 1
ATOM 836 N N . ARG A 1 108 ? -6.103 -10.364 -0.956 1.00 92.31 108 ARG A N 1
ATOM 837 C CA . ARG A 1 108 ? -6.637 -10.082 -2.307 1.00 92.31 108 ARG A CA 1
ATOM 838 C C . ARG A 1 108 ? -7.641 -8.928 -2.341 1.00 92.31 108 ARG A C 1
ATOM 840 O O . ARG A 1 108 ? -7.636 -8.118 -3.266 1.00 92.31 108 ARG A O 1
ATOM 847 N N . CYS A 1 109 ? -8.470 -8.805 -1.303 1.00 94.06 109 CYS A N 1
ATOM 848 C CA . CYS A 1 109 ? -9.393 -7.682 -1.150 1.00 94.06 109 CYS A CA 1
ATOM 849 C C . CYS A 1 109 ? -8.626 -6.351 -1.077 1.00 94.06 109 CYS A C 1
ATOM 851 O O . CYS A 1 109 ? -9.013 -5.383 -1.730 1.00 94.06 109 CYS A O 1
ATOM 853 N N . LEU A 1 110 ? -7.499 -6.310 -0.355 1.00 95.75 110 LEU A N 1
ATOM 854 C CA . LEU A 1 110 ? -6.646 -5.120 -0.282 1.00 95.75 110 LEU A CA 1
ATOM 855 C C . LEU A 1 110 ? -5.971 -4.808 -1.622 1.00 95.75 110 LEU A C 1
ATOM 857 O O . LEU A 1 110 ? -5.955 -3.647 -2.026 1.00 95.75 110 LEU A O 1
ATOM 861 N N . PHE A 1 111 ? -5.473 -5.817 -2.340 1.00 95.44 111 PHE A N 1
ATOM 862 C CA . PHE A 1 111 ? -4.856 -5.612 -3.655 1.00 95.44 111 PHE A CA 1
ATOM 863 C C . PHE A 1 111 ? -5.837 -5.052 -4.689 1.00 95.44 111 PHE A C 1
ATOM 865 O O . PHE A 1 111 ? -5.493 -4.128 -5.431 1.00 95.44 111 PHE A O 1
ATOM 872 N N . LYS A 1 112 ? -7.095 -5.503 -4.662 1.00 93.38 112 LYS A N 1
ATOM 873 C CA . LYS A 1 112 ? -8.163 -4.947 -5.504 1.00 93.38 112 LYS A CA 1
ATOM 874 C C . LYS A 1 112 ? -8.372 -3.442 -5.286 1.00 93.38 112 LYS A C 1
ATOM 876 O O . LYS A 1 112 ? -8.721 -2.722 -6.222 1.00 93.38 112 LYS A O 1
ATOM 881 N N . LEU A 1 113 ? -8.121 -2.930 -4.078 1.00 95.44 113 LEU A N 1
ATOM 882 C CA . LEU A 1 113 ? -8.264 -1.502 -3.768 1.00 95.44 113 LEU A CA 1
ATOM 883 C C . LEU A 1 113 ? -7.183 -0.625 -4.403 1.00 95.44 113 LEU A C 1
ATOM 885 O O . LEU A 1 113 ? -7.428 0.567 -4.585 1.00 95.44 113 LEU A O 1
ATOM 889 N N . PHE A 1 114 ? -6.033 -1.175 -4.806 1.00 95.00 114 PHE A N 1
ATOM 890 C CA . PHE A 1 114 ? -5.017 -0.411 -5.542 1.00 95.00 114 PHE A CA 1
ATOM 891 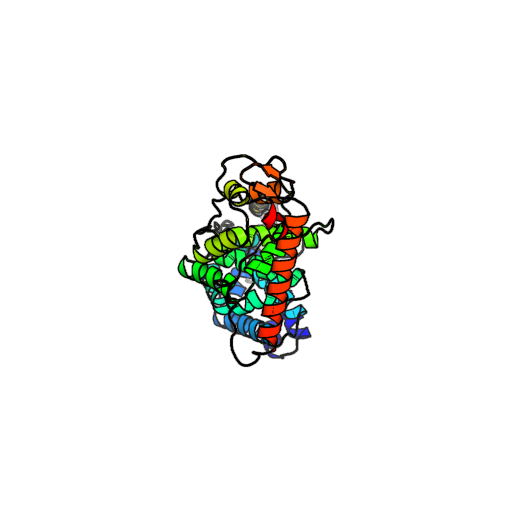C C . PHE A 1 114 ? -5.476 0.005 -6.943 1.00 95.00 114 PHE A C 1
ATOM 893 O O . PHE A 1 114 ? -4.922 0.935 -7.527 1.00 95.00 114 PHE A O 1
ATOM 900 N N . GLN A 1 115 ? -6.520 -0.640 -7.468 1.00 90.44 115 GLN A N 1
ATOM 901 C CA . GLN A 1 115 ? -7.149 -0.278 -8.736 1.00 90.44 115 GLN A CA 1
ATOM 902 C C . GLN A 1 115 ? -8.310 0.721 -8.560 1.00 90.44 115 GLN A C 1
ATOM 904 O O . GLN A 1 115 ? -8.921 1.149 -9.537 1.00 90.44 115 GLN A O 1
ATOM 909 N N . HIS A 1 116 ? -8.641 1.108 -7.324 1.00 93.31 116 HIS A N 1
ATOM 910 C CA . HIS A 1 116 ? -9.777 1.980 -7.054 1.00 93.31 116 HIS A CA 1
ATOM 911 C C . HIS A 1 116 ? -9.509 3.429 -7.530 1.00 93.31 116 HIS A C 1
ATOM 913 O O . HIS A 1 116 ? -8.434 3.972 -7.267 1.00 93.31 116 HIS A O 1
ATOM 919 N N . PRO A 1 117 ? -10.487 4.126 -8.146 1.00 91.69 117 PRO A N 1
ATOM 920 C CA . PRO A 1 117 ? -10.287 5.482 -8.685 1.00 91.69 117 PRO A CA 1
ATOM 921 C C . PRO A 1 117 ? -9.970 6.539 -7.613 1.00 91.69 117 PRO A C 1
ATOM 923 O O . PRO A 1 117 ? -9.329 7.554 -7.882 1.00 91.69 117 PRO A O 1
ATOM 926 N N . SER A 1 118 ? -10.420 6.326 -6.374 1.00 93.25 118 SER A N 1
ATOM 927 C CA . SER A 1 118 ? -10.116 7.223 -5.253 1.00 93.25 118 SER A CA 1
ATOM 928 C C . SER A 1 118 ? -8.724 6.972 -4.679 1.00 93.25 118 SER A C 1
ATOM 930 O O . SER A 1 118 ? -8.489 5.980 -3.991 1.00 93.25 118 SER A O 1
ATOM 932 N N . MET A 1 119 ? -7.853 7.965 -4.841 1.00 90.88 119 MET A N 1
ATOM 933 C CA . MET A 1 119 ? -6.510 8.010 -4.258 1.00 90.88 119 MET A CA 1
ATOM 934 C C . MET A 1 119 ? -6.480 7.889 -2.726 1.00 90.88 119 MET A C 1
ATOM 936 O O . MET A 1 119 ? -5.486 7.432 -2.173 1.00 90.88 119 MET A O 1
ATOM 940 N N . ALA A 1 120 ? -7.549 8.290 -2.028 1.00 92.44 120 ALA A N 1
ATOM 941 C CA . ALA A 1 120 ? -7.631 8.138 -0.573 1.00 92.44 120 ALA A CA 1
ATOM 942 C C . ALA A 1 120 ? -7.789 6.664 -0.166 1.00 92.44 120 ALA A C 1
ATOM 944 O O . ALA A 1 120 ? -7.179 6.222 0.803 1.00 92.44 120 ALA A O 1
ATOM 945 N N . ILE A 1 121 ? -8.551 5.896 -0.952 1.00 95.94 121 ILE A N 1
ATOM 946 C CA . ILE A 1 121 ? -8.731 4.454 -0.750 1.00 95.94 121 ILE A CA 1
ATOM 947 C C . ILE A 1 121 ? -7.433 3.709 -1.068 1.00 95.94 121 ILE A C 1
ATOM 949 O O . ILE A 1 121 ? -7.008 2.879 -0.270 1.00 95.94 121 ILE A O 1
ATOM 953 N N . VAL A 1 122 ? -6.754 4.067 -2.164 1.00 95.50 122 VAL A N 1
ATOM 954 C CA . VAL A 1 122 ? -5.429 3.518 -2.511 1.00 95.50 122 VAL A CA 1
ATOM 955 C C . VAL A 1 122 ? -4.426 3.768 -1.378 1.00 95.50 122 VAL A C 1
ATOM 957 O O . VAL A 1 122 ? -3.747 2.840 -0.938 1.00 95.50 122 VAL A O 1
ATOM 960 N N . LYS A 1 123 ? -4.387 4.995 -0.837 1.00 94.44 123 LYS A N 1
ATOM 961 C CA . LYS A 1 123 ? -3.548 5.342 0.319 1.00 94.44 123 LYS A CA 1
ATOM 962 C C . LYS A 1 123 ? -3.884 4.487 1.545 1.00 94.44 123 LYS A C 1
ATOM 964 O O . LYS A 1 123 ? -2.978 3.934 2.160 1.00 94.44 123 LYS A O 1
ATOM 969 N N . GLY A 1 124 ? -5.162 4.388 1.912 1.00 95.06 124 GLY A N 1
ATOM 970 C CA . GLY A 1 124 ? -5.600 3.606 3.070 1.00 95.06 124 GLY A CA 1
ATOM 971 C C . GLY A 1 124 ? -5.227 2.127 2.943 1.00 95.06 124 GLY A C 1
ATOM 972 O O . GLY A 1 124 ? -4.639 1.560 3.861 1.00 95.06 124 GLY A O 1
ATOM 973 N N . ALA A 1 125 ? -5.478 1.525 1.778 1.00 96.88 125 ALA A N 1
ATOM 974 C CA . ALA A 1 125 ? -5.099 0.143 1.493 1.00 96.88 125 ALA A CA 1
ATOM 975 C C . ALA A 1 125 ? -3.577 -0.059 1.560 1.00 96.88 125 ALA A C 1
ATOM 977 O O . ALA A 1 125 ? -3.112 -1.026 2.160 1.00 96.88 125 ALA A O 1
ATOM 978 N N . GLY A 1 126 ? -2.790 0.878 1.022 1.00 96.12 126 GLY A N 1
ATOM 979 C CA . GLY A 1 126 ? -1.331 0.793 1.055 1.00 96.12 126 GLY A CA 1
ATOM 980 C C . GLY A 1 126 ? -0.736 0.961 2.454 1.00 96.12 126 GLY A C 1
ATOM 981 O O . GLY A 1 126 ? 0.226 0.274 2.788 1.00 96.12 126 GLY A O 1
ATOM 982 N N . LEU A 1 127 ? -1.320 1.808 3.309 1.00 95.81 127 LEU A N 1
ATOM 983 C CA . LEU A 1 127 ? -0.910 1.917 4.714 1.00 95.81 127 LEU A CA 1
ATOM 984 C C . LEU A 1 127 ? -1.175 0.614 5.478 1.00 95.81 127 LEU A C 1
ATOM 986 O O . LEU A 1 127 ? -0.304 0.147 6.214 1.00 95.81 127 LEU A O 1
ATOM 990 N N . VAL A 1 128 ? -2.344 0.006 5.261 1.00 96.94 128 VAL A N 1
ATOM 991 C CA . VAL A 1 128 ? -2.703 -1.284 5.866 1.00 96.94 128 VAL A CA 1
ATOM 992 C C . VAL A 1 128 ? -1.784 -2.398 5.355 1.00 96.94 128 VAL A C 1
ATOM 994 O O . VAL A 1 128 ? -1.244 -3.148 6.163 1.00 96.94 128 VAL A O 1
ATOM 997 N N . MET A 1 129 ? -1.517 -2.457 4.047 1.00 97.12 129 MET A N 1
ATOM 998 C CA . MET A 1 129 ? -0.583 -3.421 3.449 1.00 97.12 129 MET A CA 1
ATOM 999 C C . MET A 1 129 ? 0.838 -3.273 4.012 1.00 97.12 129 MET A C 1
ATOM 1001 O O . MET A 1 129 ? 1.468 -4.260 4.387 1.00 97.12 129 MET A O 1
ATOM 1005 N N . LYS A 1 130 ? 1.326 -2.033 4.156 1.00 95.12 130 LYS A N 1
ATOM 1006 C CA . LYS A 1 130 ? 2.609 -1.738 4.811 1.00 95.12 130 LYS A CA 1
ATOM 1007 C C . LYS A 1 130 ? 2.650 -2.296 6.237 1.00 95.12 130 LYS A C 1
ATOM 1009 O O . LYS A 1 130 ? 3.643 -2.907 6.619 1.00 95.12 130 LYS A O 1
ATOM 1014 N N . ALA A 1 131 ? 1.583 -2.109 7.017 1.00 95.12 131 ALA A N 1
ATOM 1015 C CA . ALA A 1 131 ? 1.499 -2.646 8.375 1.00 95.12 131 ALA A CA 1
ATOM 1016 C C . ALA A 1 131 ? 1.506 -4.186 8.402 1.00 95.12 131 ALA A C 1
ATOM 1018 O O . ALA A 1 131 ? 2.179 -4.761 9.257 1.00 95.12 131 ALA A O 1
ATOM 1019 N N . ILE A 1 132 ? 0.822 -4.848 7.460 1.00 96.06 132 ILE A N 1
ATOM 1020 C CA . ILE A 1 132 ? 0.828 -6.316 7.335 1.00 96.06 132 ILE A CA 1
ATOM 1021 C C . ILE A 1 132 ? 2.244 -6.837 7.085 1.00 96.06 132 ILE A C 1
ATOM 1023 O O . ILE A 1 132 ? 2.687 -7.730 7.796 1.00 96.06 132 ILE A O 1
ATOM 1027 N N . ILE A 1 133 ? 2.975 -6.269 6.125 1.00 95.06 133 ILE A N 1
ATOM 1028 C CA . ILE A 1 133 ? 4.294 -6.795 5.741 1.00 95.06 133 ILE A CA 1
ATOM 1029 C C . ILE A 1 133 ? 5.359 -6.501 6.806 1.00 95.06 133 ILE A C 1
ATOM 1031 O O . ILE A 1 133 ? 6.199 -7.346 7.101 1.00 95.06 133 ILE A O 1
ATOM 1035 N N . GLU A 1 134 ? 5.339 -5.311 7.411 1.00 93.69 134 GLU A N 1
ATOM 1036 C CA . GLU A 1 134 ? 6.358 -4.937 8.399 1.00 93.69 134 GLU A CA 1
ATOM 1037 C C . GLU A 1 134 ? 6.153 -5.618 9.759 1.00 93.69 134 GLU A C 1
ATOM 1039 O O . GLU A 1 134 ? 7.136 -5.938 10.435 1.00 93.69 134 GLU A O 1
ATOM 1044 N N . GLU A 1 135 ? 4.900 -5.813 10.185 1.00 93.56 135 GLU A N 1
ATOM 1045 C CA . GLU A 1 135 ? 4.578 -6.316 11.528 1.00 93.56 135 GLU A CA 1
ATOM 1046 C C . GLU A 1 135 ? 4.108 -7.777 11.548 1.00 93.56 135 GLU A C 1
ATOM 1048 O O . GLU A 1 135 ? 4.159 -8.415 12.608 1.00 93.56 135 GLU A O 1
ATOM 1053 N N . GLY A 1 136 ? 3.674 -8.300 10.398 1.00 92.38 136 GLY A N 1
ATOM 1054 C CA . GLY A 1 136 ? 3.248 -9.682 10.203 1.00 92.38 136 GLY A CA 1
ATOM 1055 C C . GLY A 1 136 ? 4.390 -10.672 10.376 1.00 92.38 136 GLY A C 1
ATOM 1056 O O . GLY A 1 136 ? 5.558 -10.322 10.536 1.00 92.38 136 GLY A O 1
ATOM 1057 N N . ASP A 1 137 ? 4.063 -11.947 10.485 1.00 92.69 137 ASP A N 1
ATOM 1058 C CA . ASP A 1 137 ? 5.051 -13.020 10.464 1.00 92.69 137 ASP A CA 1
ATOM 1059 C C . ASP A 1 137 ? 5.612 -13.239 9.057 1.00 92.69 137 ASP A C 1
ATOM 1061 O O . ASP A 1 137 ? 5.105 -12.707 8.070 1.00 92.69 137 ASP A O 1
ATOM 1065 N N . SER A 1 138 ? 6.715 -13.985 8.980 1.00 92.19 138 SER A N 1
ATOM 1066 C CA . SER A 1 138 ? 7.439 -14.168 7.719 1.00 92.19 138 SER A CA 1
ATOM 1067 C C . SER A 1 138 ? 6.580 -14.847 6.653 1.00 92.19 138 SER A C 1
ATOM 1069 O O . SER A 1 138 ? 6.748 -14.543 5.477 1.00 92.19 138 SER A O 1
ATOM 1071 N N . GLU A 1 139 ? 5.676 -15.744 7.056 1.00 93.88 139 GLU A N 1
ATOM 1072 C CA . GLU A 1 139 ? 4.766 -16.444 6.149 1.00 93.88 139 GLU A CA 1
ATOM 1073 C C . GLU A 1 139 ? 3.728 -15.480 5.570 1.00 93.88 139 GLU A C 1
ATOM 1075 O O . GLU A 1 139 ? 3.619 -15.361 4.352 1.00 93.88 139 GLU A O 1
ATOM 1080 N N . THR A 1 140 ? 3.048 -14.702 6.422 1.00 94.56 140 THR A N 1
ATOM 1081 C CA . THR A 1 140 ? 2.110 -13.664 5.969 1.00 94.56 140 THR A CA 1
ATOM 1082 C C . THR A 1 140 ? 2.783 -12.660 5.039 1.00 94.56 140 THR A C 1
ATOM 1084 O O . THR A 1 140 ? 2.220 -12.288 4.010 1.00 94.56 140 THR A O 1
ATOM 1087 N N . ALA A 1 141 ? 3.993 -12.213 5.375 1.00 94.19 141 ALA A N 1
ATOM 1088 C CA . ALA A 1 141 ? 4.708 -11.263 4.541 1.00 94.19 141 ALA A CA 1
ATOM 1089 C C . ALA A 1 141 ? 5.077 -11.853 3.172 1.00 94.19 141 ALA A C 1
ATOM 1091 O O . ALA A 1 141 ? 4.805 -11.208 2.161 1.00 94.19 141 ALA A O 1
ATOM 1092 N N . ALA A 1 142 ? 5.617 -13.077 3.126 1.00 94.94 142 ALA A N 1
ATOM 1093 C CA . ALA A 1 142 ? 5.911 -13.775 1.874 1.00 94.94 142 ALA A CA 1
ATOM 1094 C C . ALA A 1 142 ? 4.643 -13.964 1.026 1.00 94.94 142 ALA A C 1
ATOM 1096 O O . ALA A 1 142 ? 4.648 -13.681 -0.170 1.00 94.94 142 ALA A O 1
ATOM 1097 N N . HIS A 1 143 ? 3.524 -14.325 1.659 1.00 95.69 143 HIS A N 1
ATOM 1098 C CA . HIS A 1 143 ? 2.242 -14.449 0.976 1.00 95.69 143 HIS A CA 1
ATOM 1099 C C . HIS A 1 143 ? 1.770 -13.116 0.368 1.00 95.69 143 HIS A C 1
ATOM 1101 O O . HIS A 1 143 ? 1.317 -13.075 -0.775 1.00 95.69 143 HIS A O 1
ATOM 1107 N N . MET A 1 144 ? 1.920 -11.994 1.085 1.00 96.56 144 MET A N 1
ATOM 1108 C CA . MET A 1 144 ? 1.606 -10.670 0.530 1.00 96.56 144 MET A CA 1
ATOM 1109 C C . MET A 1 144 ? 2.543 -10.278 -0.623 1.00 96.56 144 MET A C 1
ATOM 1111 O O . MET A 1 144 ? 2.101 -9.604 -1.552 1.00 96.56 144 MET A O 1
ATOM 1115 N N . GLN A 1 145 ? 3.817 -10.682 -0.589 1.00 96.06 145 GLN A N 1
ATOM 1116 C CA . GLN A 1 145 ? 4.770 -10.455 -1.685 1.00 96.06 145 GLN A CA 1
ATOM 1117 C C . GLN A 1 145 ? 4.375 -11.238 -2.946 1.00 96.06 145 GLN A C 1
ATOM 1119 O O . GLN A 1 145 ? 4.357 -10.672 -4.040 1.00 96.06 145 GLN A O 1
ATOM 1124 N N . GLU A 1 146 ? 3.972 -12.500 -2.791 1.00 95.56 146 GLU A N 1
ATOM 1125 C CA . GLU A 1 146 ? 3.453 -13.328 -3.886 1.00 95.56 146 GLU A CA 1
ATOM 1126 C C . GLU A 1 146 ? 2.166 -12.745 -4.477 1.00 95.56 146 GLU A C 1
ATOM 1128 O O . GLU A 1 146 ? 2.037 -12.633 -5.697 1.00 95.56 146 GLU A O 1
ATOM 1133 N N . LEU A 1 147 ? 1.230 -12.307 -3.628 1.00 95.75 147 LEU A N 1
ATOM 1134 C CA . LEU A 1 147 ? 0.005 -11.649 -4.080 1.00 95.75 147 LEU A CA 1
ATOM 1135 C C . LEU A 1 147 ? 0.285 -10.322 -4.797 1.00 95.75 147 LEU A C 1
ATOM 1137 O O . LEU A 1 147 ? -0.417 -9.999 -5.750 1.00 95.75 147 LEU A O 1
ATOM 1141 N N . ALA A 1 148 ? 1.321 -9.569 -4.411 1.00 96.69 148 ALA A N 1
ATOM 1142 C CA . ALA A 1 148 ? 1.689 -8.335 -5.109 1.00 96.69 148 ALA A CA 1
ATOM 1143 C C . ALA A 1 148 ? 2.091 -8.578 -6.572 1.00 96.69 148 ALA A C 1
ATOM 1145 O O . ALA A 1 148 ? 1.845 -7.720 -7.429 1.00 96.69 148 ALA A O 1
ATOM 1146 N N . LEU A 1 149 ? 2.678 -9.746 -6.854 1.00 95.62 149 LEU A N 1
ATOM 1147 C CA . LEU A 1 149 ? 2.927 -10.225 -8.208 1.00 95.62 149 LEU A CA 1
ATOM 1148 C C . LEU A 1 149 ? 1.640 -10.776 -8.829 1.00 95.62 149 LEU A C 1
ATOM 1150 O O . LEU A 1 149 ? 1.242 -10.307 -9.883 1.00 95.62 149 LEU A O 1
ATOM 1154 N N . ALA A 1 150 ? 0.939 -11.706 -8.181 1.00 95.00 150 ALA A N 1
ATOM 1155 C CA . ALA A 1 150 ? -0.250 -12.339 -8.759 1.00 95.00 150 ALA A CA 1
ATOM 1156 C C . ALA A 1 150 ? -1.373 -11.342 -9.112 1.00 95.00 150 ALA A C 1
ATOM 1158 O O . ALA A 1 150 ? -2.036 -11.499 -10.130 1.00 95.00 150 ALA A O 1
ATOM 1159 N N . GLU A 1 151 ? -1.566 -10.290 -8.318 1.00 94.06 151 GLU A N 1
ATOM 1160 C CA . GLU A 1 151 ? -2.606 -9.271 -8.524 1.00 94.06 151 GLU A CA 1
ATOM 1161 C C . GLU A 1 151 ? -2.148 -8.109 -9.428 1.00 94.06 151 GLU A C 1
ATOM 1163 O O . GLU A 1 151 ? -2.869 -7.120 -9.588 1.00 94.06 151 GLU A O 1
ATOM 1168 N N . GLY A 1 152 ? -0.935 -8.174 -9.995 1.00 94.00 152 GLY A N 1
ATOM 1169 C CA . GLY A 1 152 ? -0.400 -7.122 -10.867 1.00 94.00 152 GLY A CA 1
ATOM 1170 C C . GLY A 1 152 ? -0.194 -5.775 -10.158 1.00 94.00 152 GLY A C 1
ATOM 1171 O O . GLY A 1 152 ? -0.216 -4.714 -10.786 1.00 94.00 152 GLY A O 1
ATOM 1172 N N . ALA A 1 153 ? -0.009 -5.779 -8.835 1.00 95.62 153 ALA A N 1
ATOM 1173 C CA . ALA A 1 153 ? 0.155 -4.554 -8.055 1.00 95.62 153 ALA A CA 1
ATOM 1174 C C . ALA A 1 153 ? 1.556 -3.951 -8.211 1.00 95.62 153 ALA A C 1
ATOM 1176 O O . ALA A 1 153 ? 1.708 -2.727 -8.249 1.00 95.62 153 ALA A O 1
ATOM 1177 N N . LEU A 1 154 ? 2.576 -4.801 -8.348 1.00 95.38 154 LEU A N 1
ATOM 1178 C CA . LEU A 1 154 ? 3.963 -4.375 -8.509 1.00 95.38 154 LEU A CA 1
ATOM 1179 C C . LEU A 1 154 ? 4.172 -3.421 -9.711 1.00 95.38 154 LEU A C 1
ATOM 1181 O O . LEU A 1 154 ? 4.676 -2.320 -9.476 1.00 95.38 154 LEU A O 1
ATOM 1185 N N . PRO A 1 155 ? 3.745 -3.727 -10.958 1.00 95.50 155 PRO A N 1
ATOM 1186 C CA . PRO A 1 155 ? 3.915 -2.814 -12.098 1.00 95.50 155 PRO A CA 1
ATOM 1187 C C . PRO A 1 155 ? 3.172 -1.480 -11.918 1.00 95.50 155 PRO A C 1
ATOM 1189 O O . PRO A 1 155 ? 3.693 -0.424 -12.281 1.00 95.50 155 PRO A O 1
ATOM 1192 N N . ARG A 1 156 ? 2.001 -1.487 -11.269 1.00 95.31 156 ARG A N 1
ATOM 1193 C CA . ARG A 1 156 ? 1.237 -0.269 -10.951 1.00 95.31 156 ARG A CA 1
ATOM 1194 C C . ARG A 1 156 ? 1.960 0.641 -9.968 1.00 95.31 156 ARG A C 1
ATOM 1196 O O . ARG A 1 156 ? 2.024 1.859 -10.166 1.00 95.31 156 ARG A O 1
ATOM 1203 N N . HIS A 1 157 ? 2.503 0.068 -8.901 1.00 96.75 157 HIS A N 1
ATOM 1204 C CA . HIS A 1 157 ? 3.257 0.841 -7.923 1.00 96.75 157 HIS A CA 1
ATOM 1205 C C . HIS A 1 157 ? 4.627 1.260 -8.457 1.00 96.75 157 HIS A C 1
ATOM 1207 O O . HIS A 1 157 ? 5.055 2.361 -8.125 1.00 96.75 157 HIS A O 1
ATOM 1213 N N . LEU A 1 158 ? 5.268 0.472 -9.330 1.00 96.94 158 LEU A N 1
ATOM 1214 C CA . LEU A 1 158 ? 6.458 0.887 -10.085 1.00 96.94 158 LEU A CA 1
ATOM 1215 C C . LEU A 1 158 ? 6.168 2.126 -10.923 1.00 96.94 158 LEU A C 1
ATOM 1217 O O . LEU A 1 158 ? 6.875 3.127 -10.806 1.00 96.94 158 LEU A O 1
ATOM 1221 N N . HIS A 1 159 ? 5.089 2.087 -11.707 1.00 96.56 159 HIS A N 1
ATOM 1222 C CA . HIS A 1 159 ? 4.675 3.226 -12.518 1.00 96.56 159 HIS A CA 1
ATOM 1223 C C . HIS A 1 159 ? 4.446 4.471 -11.649 1.00 96.56 159 HIS A C 1
ATOM 1225 O O . HIS A 1 159 ? 5.047 5.523 -11.878 1.00 96.56 159 HIS A O 1
ATOM 1231 N N . THR A 1 160 ? 3.687 4.313 -10.561 1.00 95.38 160 THR A N 1
ATOM 1232 C CA . THR A 1 160 ? 3.401 5.393 -9.607 1.00 95.38 160 THR A CA 1
ATOM 1233 C C . THR A 1 160 ? 4.678 5.940 -8.955 1.00 95.38 160 THR A C 1
ATOM 1235 O O . THR A 1 160 ? 4.851 7.155 -8.855 1.00 95.38 160 THR A O 1
ATOM 1238 N N . ALA A 1 161 ? 5.590 5.073 -8.516 1.00 95.88 161 ALA A N 1
ATOM 1239 C CA . ALA A 1 161 ? 6.814 5.440 -7.807 1.00 95.88 161 ALA A CA 1
ATOM 1240 C C . ALA A 1 161 ? 7.824 6.196 -8.684 1.00 95.88 161 ALA A C 1
ATOM 1242 O O . ALA A 1 161 ? 8.514 7.099 -8.188 1.00 95.88 161 ALA A O 1
ATOM 1243 N N . MET A 1 162 ? 7.905 5.820 -9.963 1.00 95.00 162 MET A N 1
ATOM 1244 C CA . MET A 1 162 ? 8.922 6.291 -10.903 1.00 95.00 162 MET A CA 1
ATOM 1245 C C . MET A 1 162 ? 8.447 7.458 -11.777 1.00 95.00 162 MET A C 1
ATOM 1247 O O . MET A 1 162 ? 9.214 8.391 -11.998 1.00 95.00 162 MET A O 1
ATOM 1251 N N . PHE A 1 163 ? 7.186 7.461 -12.223 1.00 95.31 163 PHE A N 1
ATOM 1252 C CA . PHE A 1 163 ? 6.692 8.427 -13.217 1.00 95.31 163 PHE A CA 1
ATOM 1253 C C . PHE A 1 163 ? 5.7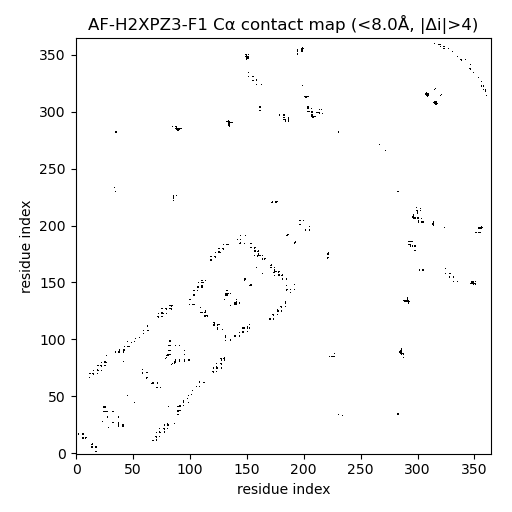46 9.499 -12.658 1.00 95.31 163 PHE A C 1
ATOM 1255 O O . PHE A 1 163 ? 5.382 10.431 -13.377 1.00 95.31 163 PHE A O 1
ATOM 1262 N N . THR A 1 164 ? 5.370 9.444 -11.375 1.00 92.44 164 THR A N 1
ATOM 1263 C CA . THR A 1 164 ? 4.546 10.504 -10.766 1.00 92.44 164 THR A CA 1
ATOM 1264 C C . THR A 1 164 ? 5.375 11.767 -10.514 1.00 92.44 164 THR A C 1
ATOM 1266 O O . THR A 1 164 ? 6.059 11.899 -9.492 1.00 92.44 164 THR A O 1
ATOM 1269 N N . MET A 1 165 ? 5.272 12.726 -11.434 1.00 86.12 165 MET A N 1
ATOM 1270 C CA . MET A 1 165 ? 5.834 14.076 -11.341 1.00 86.12 165 MET A CA 1
ATOM 1271 C C . MET A 1 165 ? 4.686 15.078 -11.163 1.00 86.12 165 MET A C 1
ATOM 1273 O O . MET A 1 165 ? 4.020 15.444 -12.126 1.00 86.12 165 MET A O 1
ATOM 1277 N N . SER A 1 166 ? 4.397 15.490 -9.927 1.00 85.75 166 SER A N 1
ATOM 1278 C CA . SER A 1 166 ? 3.327 16.457 -9.649 1.00 85.75 166 SER A CA 1
ATOM 1279 C C . SER A 1 166 ? 3.658 17.335 -8.446 1.00 85.75 166 SER A C 1
ATOM 1281 O O . SER A 1 166 ? 4.402 16.920 -7.561 1.00 85.75 166 SER A O 1
ATOM 1283 N N . ALA A 1 167 ? 3.079 18.536 -8.414 1.00 84.62 167 ALA A N 1
ATOM 1284 C CA . ALA A 1 167 ? 3.081 19.415 -7.247 1.00 84.62 167 ALA A CA 1
ATOM 1285 C C . ALA A 1 167 ? 1.946 19.082 -6.255 1.00 84.62 167 ALA A C 1
ATOM 1287 O O . ALA A 1 167 ? 1.942 19.586 -5.134 1.00 84.62 167 ALA A O 1
ATOM 1288 N N . ASP A 1 168 ? 0.979 18.243 -6.649 1.00 89.19 168 ASP A N 1
ATOM 1289 C CA . ASP A 1 168 ? -0.126 17.843 -5.777 1.00 89.19 168 ASP A CA 1
ATOM 1290 C C . ASP A 1 168 ? 0.371 16.920 -4.657 1.00 89.19 168 ASP A C 1
ATOM 1292 O O . ASP A 1 168 ? 0.809 15.788 -4.890 1.00 89.19 168 ASP A O 1
ATOM 1296 N N . THR A 1 169 ? 0.224 17.385 -3.416 1.00 88.12 169 THR A N 1
ATOM 1297 C CA . THR A 1 169 ? 0.555 16.640 -2.198 1.00 88.12 169 THR A CA 1
ATOM 1298 C C . THR A 1 169 ? -0.085 15.251 -2.168 1.00 88.12 169 THR A C 1
ATOM 1300 O O . THR A 1 169 ? 0.534 14.303 -1.690 1.00 88.12 169 THR A O 1
ATOM 1303 N N . ARG A 1 170 ? -1.303 15.079 -2.701 1.00 87.88 170 ARG A N 1
ATOM 1304 C CA . ARG A 1 170 ? -1.998 13.778 -2.712 1.00 87.88 170 ARG A CA 1
ATOM 1305 C C . ARG A 1 170 ? -1.264 12.752 -3.572 1.00 87.88 170 ARG A C 1
ATOM 1307 O O . ARG A 1 170 ? -1.133 11.596 -3.172 1.00 87.88 170 ARG A O 1
ATOM 1314 N N . LEU A 1 171 ? -0.781 13.180 -4.736 1.00 89.62 171 LEU A N 1
ATOM 1315 C CA . LEU A 1 171 ? -0.020 12.338 -5.657 1.00 89.62 171 LEU A CA 1
ATOM 1316 C C . LEU A 1 171 ? 1.377 12.042 -5.103 1.00 89.62 171 LEU A C 1
ATOM 1318 O O . LEU A 1 171 ? 1.831 10.903 -5.181 1.00 89.62 171 LEU A O 1
ATOM 1322 N N . LEU A 1 172 ? 2.014 13.025 -4.461 1.00 91.25 172 LEU A N 1
ATOM 1323 C CA . LEU A 1 172 ? 3.302 12.843 -3.786 1.00 91.25 172 LEU A CA 1
ATOM 1324 C C . LEU A 1 172 ? 3.221 11.820 -2.642 1.00 91.25 172 LEU A C 1
ATOM 1326 O O . LEU A 1 172 ? 4.073 10.940 -2.550 1.00 91.25 172 LEU A O 1
ATOM 1330 N N . ILE A 1 173 ? 2.162 11.865 -1.828 1.00 91.31 173 ILE A N 1
ATOM 1331 C CA . ILE A 1 173 ? 1.922 10.876 -0.764 1.00 91.31 173 ILE A CA 1
ATOM 1332 C C . ILE A 1 173 ? 1.793 9.462 -1.345 1.00 91.31 173 ILE A C 1
ATOM 1334 O O . ILE A 1 173 ? 2.404 8.525 -0.832 1.00 91.31 173 ILE A O 1
ATOM 1338 N N . ASN A 1 174 ? 1.023 9.289 -2.423 1.00 92.50 174 ASN A N 1
ATOM 1339 C CA . ASN A 1 174 ? 0.871 7.978 -3.061 1.00 92.50 174 ASN A CA 1
ATOM 1340 C C . ASN A 1 174 ? 2.164 7.489 -3.712 1.00 92.50 174 ASN A C 1
ATOM 1342 O O . ASN A 1 174 ? 2.456 6.292 -3.665 1.00 92.50 174 ASN A O 1
ATOM 1346 N N . ARG A 1 175 ? 2.967 8.397 -4.274 1.00 94.25 175 ARG A N 1
ATOM 1347 C CA . ARG A 1 175 ? 4.303 8.081 -4.778 1.00 94.25 175 ARG A CA 1
ATOM 1348 C C . ARG A 1 175 ? 5.196 7.555 -3.659 1.00 94.25 175 ARG A C 1
ATOM 1350 O O . ARG A 1 175 ? 5.747 6.471 -3.806 1.00 94.25 175 ARG A O 1
ATOM 1357 N N . GLN A 1 176 ? 5.295 8.266 -2.537 1.00 93.25 176 GLN A N 1
ATOM 1358 C CA . GLN A 1 176 ? 6.099 7.837 -1.385 1.00 93.25 176 GLN A CA 1
ATOM 1359 C C . GLN A 1 176 ? 5.635 6.493 -0.824 1.00 93.25 176 GLN A C 1
ATOM 1361 O O . GLN A 1 176 ? 6.451 5.612 -0.565 1.00 93.25 176 GLN A O 1
ATOM 1366 N N . LEU A 1 177 ? 4.320 6.302 -0.702 1.00 94.50 177 LEU A N 1
ATOM 1367 C CA . LEU A 1 177 ? 3.755 5.032 -0.259 1.00 94.50 177 LEU A CA 1
ATOM 1368 C C . LEU A 1 177 ? 4.101 3.891 -1.224 1.00 94.50 177 LEU A C 1
ATOM 1370 O O . LEU A 1 177 ? 4.497 2.819 -0.780 1.00 94.50 177 LEU A O 1
ATOM 1374 N N . SER A 1 178 ? 4.009 4.133 -2.533 1.00 96.19 178 SER A N 1
ATOM 1375 C CA . SER A 1 178 ? 4.373 3.152 -3.562 1.00 96.19 178 SER A CA 1
ATOM 1376 C C . SER A 1 178 ? 5.855 2.795 -3.502 1.00 96.19 178 SER A C 1
ATOM 1378 O O . SER A 1 178 ? 6.193 1.618 -3.533 1.00 96.19 178 SER A O 1
ATOM 1380 N N . ARG A 1 179 ? 6.738 3.790 -3.336 1.00 95.31 179 ARG A N 1
ATOM 1381 C CA . ARG A 1 179 ? 8.185 3.580 -3.161 1.00 95.31 179 ARG A CA 1
ATOM 1382 C C . ARG A 1 179 ? 8.485 2.687 -1.961 1.00 95.31 179 ARG A C 1
ATOM 1384 O O . ARG A 1 179 ? 9.303 1.776 -2.061 1.00 95.31 179 ARG A O 1
ATOM 1391 N N . HIS A 1 180 ? 7.790 2.930 -0.851 1.00 94.50 180 HIS A N 1
ATOM 1392 C CA . HIS A 1 180 ? 7.924 2.133 0.366 1.00 94.50 180 HIS A CA 1
ATOM 1393 C C . HIS A 1 180 ? 7.426 0.696 0.171 1.00 94.50 180 HIS A C 1
ATOM 1395 O O . HIS A 1 180 ? 8.131 -0.248 0.518 1.00 94.50 180 HIS A O 1
ATOM 1401 N N . LEU A 1 181 ? 6.238 0.522 -0.418 1.00 96.38 181 LEU A N 1
ATOM 1402 C CA . LEU A 1 181 ? 5.658 -0.796 -0.696 1.00 96.38 181 LEU A CA 1
ATOM 1403 C C . LEU A 1 181 ? 6.535 -1.626 -1.635 1.00 96.38 181 LEU A C 1
ATOM 1405 O O . LEU A 1 181 ? 6.749 -2.800 -1.365 1.00 96.38 181 LEU A O 1
ATOM 1409 N N . LEU A 1 182 ? 7.098 -1.021 -2.684 1.00 96.81 182 LEU A N 1
ATOM 1410 C CA . LEU A 1 182 ? 8.028 -1.704 -3.588 1.00 96.81 182 LEU A CA 1
ATOM 1411 C C . LEU A 1 182 ? 9.265 -2.216 -2.854 1.00 96.81 182 LEU A C 1
ATOM 1413 O O . LEU A 1 182 ? 9.647 -3.370 -3.039 1.00 96.81 182 LEU A O 1
ATOM 1417 N N . GLY A 1 183 ? 9.850 -1.393 -1.978 1.00 95.56 183 GLY A N 1
ATOM 1418 C CA . GLY A 1 183 ? 10.967 -1.824 -1.143 1.00 95.56 183 GLY A CA 1
ATOM 1419 C C . GLY A 1 183 ? 10.604 -3.046 -0.300 1.00 95.56 183 GLY A C 1
ATOM 1420 O O . GLY A 1 183 ? 11.343 -4.029 -0.290 1.00 95.56 183 GLY A O 1
ATOM 1421 N N . LEU A 1 184 ? 9.427 -3.034 0.329 1.00 95.44 184 LEU A N 1
ATOM 1422 C CA . LEU A 1 184 ? 8.933 -4.163 1.118 1.00 95.44 184 LEU A CA 1
ATOM 1423 C C . LEU A 1 184 ? 8.622 -5.406 0.270 1.00 95.44 184 LEU A C 1
ATOM 1425 O O . LEU A 1 184 ? 8.895 -6.519 0.712 1.00 95.44 184 LEU A O 1
ATOM 1429 N N . TRP A 1 185 ? 8.072 -5.245 -0.935 1.00 96.19 185 TRP A N 1
ATOM 1430 C CA . TRP A 1 185 ? 7.705 -6.376 -1.791 1.00 96.19 185 TRP A CA 1
ATOM 1431 C C . TRP A 1 185 ? 8.896 -7.091 -2.419 1.00 96.19 185 TRP A C 1
ATOM 1433 O O . TRP A 1 185 ? 8.824 -8.282 -2.702 1.00 96.19 185 TRP A O 1
ATOM 1443 N N . VAL A 1 186 ? 9.989 -6.363 -2.631 1.00 95.50 186 VAL A N 1
ATOM 1444 C CA . VAL A 1 186 ? 11.198 -6.878 -3.280 1.00 95.50 186 VAL A CA 1
ATOM 1445 C C . VAL A 1 186 ? 12.184 -7.450 -2.261 1.00 95.50 186 VAL A C 1
ATOM 1447 O O . VAL A 1 186 ? 12.902 -8.405 -2.560 1.00 95.50 186 VAL A O 1
ATOM 1450 N N . THR A 1 187 ? 12.229 -6.887 -1.051 1.00 93.75 187 THR A N 1
ATOM 1451 C CA . THR A 1 187 ? 13.179 -7.307 -0.011 1.00 93.75 187 THR A CA 1
ATOM 1452 C C . THR A 1 187 ? 12.997 -8.783 0.336 1.00 93.75 187 THR A C 1
ATOM 1454 O O . THR A 1 187 ? 11.920 -9.206 0.751 1.00 93.75 187 THR A O 1
ATOM 1457 N N . GLY A 1 188 ? 14.066 -9.570 0.182 1.00 91.06 188 GLY A N 1
ATOM 1458 C CA . GLY A 1 188 ? 14.059 -10.999 0.501 1.00 91.06 188 GLY A CA 1
ATOM 1459 C C . GLY A 1 188 ? 13.183 -11.861 -0.416 1.00 91.06 188 GLY A C 1
ATOM 1460 O O . GLY A 1 188 ? 12.995 -13.035 -0.111 1.00 91.06 188 GLY A O 1
ATOM 1461 N N . HIS A 1 189 ? 12.671 -11.319 -1.532 1.00 94.56 189 HIS A N 1
ATOM 1462 C CA . HIS A 1 189 ? 11.774 -12.029 -2.445 1.00 94.56 189 HIS A CA 1
ATOM 1463 C C . HIS A 1 189 ? 12.387 -12.182 -3.855 1.00 94.56 189 HIS A C 1
ATOM 1465 O O . HIS A 1 189 ? 12.309 -11.263 -4.681 1.00 94.56 189 HIS A O 1
ATOM 1471 N N . PRO A 1 190 ? 12.995 -13.347 -4.168 1.00 95.12 190 PRO A N 1
ATOM 1472 C CA . PRO A 1 190 ? 13.672 -13.575 -5.445 1.00 95.12 190 PRO A CA 1
ATOM 1473 C C . PRO A 1 190 ? 12.801 -13.377 -6.698 1.00 95.12 190 PRO A C 1
ATOM 1475 O O . PRO A 1 190 ? 13.314 -12.786 -7.648 1.00 95.12 190 PRO A O 1
ATOM 1478 N N . PRO A 1 191 ? 11.515 -13.789 -6.743 1.00 96.25 191 PRO A N 1
ATOM 1479 C CA . PRO A 1 191 ? 10.660 -13.562 -7.912 1.00 96.25 191 PRO A CA 1
ATOM 1480 C C . PRO A 1 191 ? 10.458 -12.077 -8.246 1.00 96.25 191 PRO A C 1
ATOM 1482 O O . PRO A 1 191 ? 10.606 -11.688 -9.407 1.00 96.25 191 PRO A O 1
ATOM 1485 N N . ALA A 1 192 ? 10.208 -11.224 -7.243 1.00 95.94 192 ALA A N 1
ATOM 1486 C CA . ALA A 1 192 ? 10.058 -9.782 -7.462 1.00 95.94 192 ALA A CA 1
ATOM 1487 C C . ALA A 1 192 ? 11.374 -9.119 -7.884 1.00 95.94 192 ALA A C 1
ATOM 1489 O O . ALA A 1 192 ? 11.377 -8.300 -8.802 1.00 95.94 192 ALA A O 1
ATOM 1490 N N . MET A 1 193 ? 12.505 -9.496 -7.279 1.00 95.88 193 MET A N 1
ATOM 1491 C CA . MET A 1 193 ? 13.814 -9.006 -7.727 1.00 95.88 193 MET A CA 1
ATOM 1492 C C . MET A 1 193 ? 14.149 -9.495 -9.147 1.00 95.88 193 MET A C 1
ATOM 1494 O O . MET A 1 193 ? 14.711 -8.753 -9.950 1.00 95.88 193 MET A O 1
ATOM 1498 N N . GLY A 1 194 ? 13.782 -10.734 -9.482 1.00 96.19 194 GLY A N 1
ATOM 1499 C CA . GLY A 1 194 ? 13.926 -11.293 -10.824 1.00 96.19 194 GLY A CA 1
ATOM 1500 C C . GLY A 1 194 ? 13.130 -10.506 -11.862 1.00 96.19 194 GLY A C 1
ATOM 1501 O O . GLY A 1 194 ? 13.652 -10.232 -12.937 1.00 96.19 194 GLY A O 1
ATOM 1502 N N . LEU A 1 195 ? 11.911 -10.082 -11.517 1.00 96.44 195 LEU A N 1
ATOM 1503 C CA . LEU A 1 195 ? 11.123 -9.174 -12.345 1.00 96.44 195 LEU A CA 1
ATOM 1504 C C . LEU A 1 195 ? 11.854 -7.845 -12.568 1.00 96.44 195 LEU A C 1
ATOM 1506 O O . LEU A 1 195 ? 12.045 -7.468 -13.717 1.00 96.44 195 LEU A O 1
ATOM 1510 N N . LEU A 1 196 ? 12.342 -7.178 -11.513 1.00 96.38 196 LEU A N 1
ATOM 1511 C CA . LEU A 1 196 ? 13.097 -5.924 -11.664 1.00 96.38 196 LEU A CA 1
ATOM 1512 C C . LEU A 1 196 ? 14.302 -6.070 -12.597 1.00 96.38 196 LEU A C 1
ATOM 1514 O O . LEU A 1 196 ? 14.521 -5.207 -13.439 1.00 96.38 196 LEU A O 1
ATOM 1518 N N . LYS A 1 197 ? 15.044 -7.176 -12.489 1.00 96.12 197 LYS A N 1
ATOM 1519 C CA . LYS A 1 197 ? 16.189 -7.481 -13.362 1.00 96.12 197 LYS A CA 1
ATOM 1520 C C . LYS A 1 197 ? 15.816 -7.663 -14.835 1.00 96.12 197 LYS A C 1
ATOM 1522 O O . LYS A 1 197 ? 16.670 -7.434 -15.682 1.00 96.12 197 LYS A O 1
ATOM 1527 N N . ARG A 1 198 ? 14.580 -8.072 -15.142 1.00 96.06 198 ARG A N 1
ATOM 1528 C CA . ARG A 1 198 ? 14.080 -8.193 -16.524 1.00 96.06 198 ARG A CA 1
ATOM 1529 C C . ARG A 1 198 ? 13.583 -6.876 -17.111 1.00 96.06 198 ARG A C 1
ATOM 1531 O O . ARG A 1 198 ? 13.527 -6.745 -18.327 1.00 96.06 198 ARG A O 1
ATOM 1538 N N . ILE A 1 199 ? 13.180 -5.928 -16.266 1.00 96.56 199 ILE A N 1
ATOM 1539 C CA . ILE A 1 199 ? 12.532 -4.688 -16.720 1.00 96.56 199 ILE A CA 1
ATOM 1540 C C . ILE A 1 199 ? 13.398 -3.439 -16.541 1.00 96.56 199 ILE A C 1
ATOM 1542 O O . ILE A 1 199 ? 13.028 -2.388 -17.045 1.00 96.56 199 ILE A O 1
ATOM 1546 N N . LEU A 1 200 ? 14.504 -3.514 -15.794 1.00 95.50 200 LEU A N 1
ATOM 1547 C CA . LEU A 1 200 ? 15.407 -2.392 -15.532 1.00 95.50 200 LEU A CA 1
ATOM 1548 C C . LEU A 1 200 ? 16.848 -2.745 -15.927 1.00 95.50 200 LEU A C 1
ATOM 1550 O O . LEU A 1 200 ? 17.299 -3.859 -15.651 1.00 95.50 200 LEU A O 1
ATOM 1554 N N . PRO A 1 201 ? 17.620 -1.790 -16.481 1.00 93.94 201 PRO A N 1
ATOM 1555 C CA . PRO A 1 201 ? 19.029 -2.007 -16.783 1.00 93.94 201 PRO A CA 1
ATOM 1556 C C . PRO A 1 201 ? 19.853 -2.301 -15.523 1.00 93.94 201 PRO A C 1
ATOM 1558 O O . PRO A 1 201 ? 19.697 -1.644 -14.488 1.00 93.94 201 PRO A O 1
ATOM 1561 N N . ALA A 1 202 ? 20.812 -3.225 -15.631 1.00 92.44 202 ALA A N 1
ATOM 1562 C CA . ALA A 1 202 ? 21.670 -3.629 -14.514 1.00 92.44 202 ALA A CA 1
ATOM 1563 C C . ALA A 1 202 ? 22.449 -2.454 -13.892 1.00 92.44 202 ALA A C 1
ATOM 1565 O O . ALA A 1 202 ? 22.585 -2.382 -12.672 1.00 92.44 202 ALA A O 1
ATOM 1566 N N . GLY A 1 203 ? 22.907 -1.499 -14.711 1.00 92.88 203 GLY A N 1
ATOM 1567 C CA . GLY A 1 203 ? 23.606 -0.309 -14.224 1.00 92.88 203 GLY A CA 1
ATOM 1568 C C . GLY A 1 203 ? 22.747 0.590 -13.330 1.00 92.88 203 GLY A C 1
ATOM 1569 O O . GLY A 1 203 ? 23.287 1.255 -12.451 1.00 92.88 203 GLY A O 1
ATOM 1570 N N . LEU A 1 204 ? 21.420 0.585 -13.504 1.00 93.56 204 LEU A N 1
ATOM 1571 C CA . LEU A 1 204 ? 20.507 1.322 -12.632 1.00 93.56 204 LEU A CA 1
ATOM 1572 C C . LEU A 1 204 ? 20.223 0.544 -11.340 1.00 93.56 204 LEU A C 1
ATOM 1574 O O . LEU A 1 204 ? 20.165 1.134 -10.264 1.00 93.56 204 LEU A O 1
ATOM 1578 N N . LEU A 1 205 ? 20.089 -0.782 -11.431 1.00 94.38 205 LEU A N 1
ATOM 1579 C CA . LEU A 1 205 ? 19.904 -1.645 -10.261 1.00 94.38 205 LEU A CA 1
ATOM 1580 C C . LEU A 1 205 ? 21.117 -1.638 -9.328 1.00 94.38 205 LEU A C 1
ATOM 1582 O O . LEU A 1 205 ? 20.931 -1.751 -8.124 1.00 94.38 205 LEU A O 1
ATOM 1586 N N . ALA A 1 206 ? 22.326 -1.414 -9.847 1.00 94.12 206 ALA A N 1
ATOM 1587 C CA . ALA A 1 206 ? 23.534 -1.282 -9.032 1.00 94.12 206 ALA A CA 1
ATOM 1588 C C . ALA A 1 206 ? 23.436 -0.172 -7.964 1.00 94.12 206 ALA A C 1
ATOM 1590 O O . ALA A 1 206 ? 24.093 -0.258 -6.932 1.00 94.12 206 ALA A O 1
ATOM 1591 N N . TYR A 1 207 ? 22.589 0.847 -8.165 1.00 94.06 207 TYR A N 1
ATOM 1592 C CA . TYR A 1 207 ? 22.351 1.880 -7.152 1.00 94.06 207 TYR A CA 1
ATOM 1593 C C . TYR A 1 207 ? 21.582 1.378 -5.927 1.00 94.06 207 TYR A C 1
ATOM 1595 O O . TYR A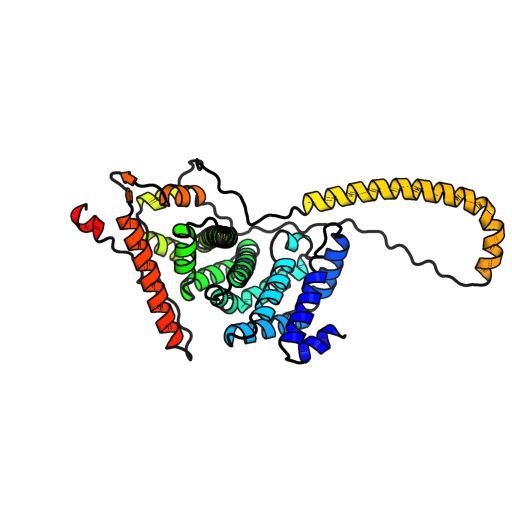 1 207 ? 21.656 2.019 -4.885 1.00 94.06 207 TYR A O 1
ATOM 1603 N N . LEU A 1 208 ? 20.861 0.255 -6.023 1.00 93.06 208 LEU A N 1
ATOM 1604 C CA . LEU A 1 208 ? 20.209 -0.370 -4.868 1.00 93.06 208 LEU A CA 1
ATOM 1605 C C . LEU A 1 208 ? 21.225 -0.973 -3.894 1.00 93.06 208 LEU A C 1
ATOM 1607 O O . LEU A 1 208 ? 20.951 -1.017 -2.698 1.00 93.06 208 LEU A O 1
ATOM 1611 N N . ASP A 1 209 ? 22.381 -1.394 -4.402 1.00 91.88 209 ASP A N 1
ATOM 1612 C CA . ASP A 1 209 ? 23.449 -2.020 -3.622 1.00 91.88 209 ASP A CA 1
ATOM 1613 C C . ASP A 1 209 ? 24.566 -1.024 -3.252 1.00 91.88 209 ASP A C 1
ATOM 1615 O O . ASP A 1 209 ? 25.556 -1.416 -2.640 1.00 91.88 209 ASP A O 1
ATOM 1619 N N . SER A 1 210 ? 24.444 0.254 -3.640 1.00 91.75 210 SER A N 1
ATOM 1620 C CA . SER A 1 210 ? 25.449 1.275 -3.319 1.00 91.75 210 SER A CA 1
ATOM 1621 C C . SER A 1 210 ? 25.254 1.843 -1.911 1.00 91.75 210 SER A C 1
ATOM 1623 O O . SER A 1 210 ? 24.135 2.179 -1.510 1.00 91.75 210 SER A O 1
ATOM 1625 N N . ASP A 1 211 ? 26.372 2.042 -1.214 1.00 90.06 211 ASP A N 1
ATOM 1626 C CA . ASP A 1 211 ? 26.454 2.704 0.092 1.00 90.06 211 ASP A CA 1
ATOM 1627 C C . ASP A 1 211 ? 26.449 4.247 -0.006 1.00 90.06 211 ASP A C 1
ATOM 1629 O O . ASP A 1 211 ? 26.563 4.935 1.010 1.00 90.06 211 ASP A O 1
ATOM 1633 N N . ASP A 1 212 ? 26.333 4.813 -1.214 1.00 89.12 212 ASP A N 1
ATOM 1634 C CA . ASP A 1 212 ? 26.352 6.265 -1.418 1.00 89.12 212 ASP A CA 1
ATOM 1635 C C . ASP A 1 212 ? 25.112 6.956 -0.818 1.00 89.12 212 ASP A C 1
ATOM 1637 O O . ASP A 1 212 ? 23.971 6.492 -0.931 1.00 89.12 212 ASP A O 1
ATOM 1641 N N . GLU A 1 213 ? 25.318 8.138 -0.233 1.00 86.19 213 GLU A N 1
ATOM 1642 C CA . GLU A 1 213 ? 24.224 8.962 0.280 1.00 86.19 213 GLU A CA 1
ATOM 1643 C C . GLU A 1 213 ? 23.449 9.659 -0.847 1.00 86.19 213 GLU A C 1
ATOM 1645 O O . GLU A 1 213 ? 23.994 10.039 -1.887 1.00 86.19 213 GLU A O 1
ATOM 1650 N N . VAL A 1 214 ? 22.151 9.883 -0.624 1.00 85.50 214 VAL A N 1
ATOM 1651 C CA . VAL A 1 214 ? 21.314 10.592 -1.596 1.00 85.50 214 VAL A CA 1
ATOM 1652 C C . VAL A 1 214 ? 21.570 12.098 -1.522 1.00 85.50 214 VAL A C 1
ATOM 1654 O O . VAL A 1 214 ? 21.356 12.690 -0.462 1.00 85.50 214 VAL A O 1
ATOM 1657 N N . PRO A 1 215 ? 21.917 12.763 -2.641 1.00 80.88 215 PRO A N 1
ATOM 1658 C CA . PRO A 1 215 ? 22.204 14.200 -2.644 1.00 80.88 215 PRO A CA 1
ATOM 1659 C C . PRO A 1 215 ? 21.021 15.086 -2.227 1.00 80.88 215 PRO A C 1
ATOM 1661 O O . PRO A 1 215 ? 21.218 16.194 -1.730 1.00 80.88 215 PRO A O 1
ATOM 1664 N N . GLN A 1 216 ? 19.786 14.624 -2.450 1.00 78.00 216 GLN A N 1
ATOM 1665 C CA . GLN A 1 216 ? 18.558 15.329 -2.084 1.00 78.00 216 GLN A CA 1
ATOM 1666 C C . GLN A 1 216 ? 17.568 14.376 -1.414 1.00 78.00 216 GLN A C 1
ATOM 1668 O O . GLN A 1 216 ? 17.029 13.471 -2.050 1.00 78.00 216 GLN A O 1
ATOM 1673 N N . SER A 1 217 ? 17.309 14.606 -0.127 1.00 70.25 217 SER A N 1
ATOM 1674 C CA . SER A 1 217 ? 16.306 13.855 0.628 1.00 70.25 217 SER A CA 1
ATOM 1675 C C . SER A 1 217 ? 14.904 14.408 0.364 1.00 70.25 21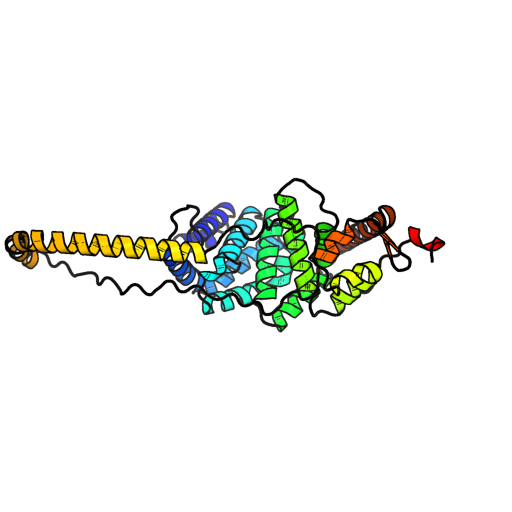7 SER A C 1
ATOM 1677 O O . SER A 1 217 ? 14.670 15.617 0.434 1.00 70.25 217 SER A O 1
ATOM 1679 N N . GLU A 1 218 ? 13.966 13.522 0.043 1.00 74.50 218 GLU A N 1
ATOM 1680 C CA . GLU A 1 218 ? 12.558 13.868 -0.135 1.00 74.50 218 GLU A CA 1
ATOM 1681 C C . GLU A 1 218 ? 11.907 14.151 1.232 1.00 74.50 218 GLU A C 1
ATOM 1683 O O . GLU A 1 218 ? 12.155 13.444 2.208 1.00 74.50 218 GLU A O 1
ATOM 1688 N N . GLN A 1 219 ? 11.053 15.175 1.321 1.00 76.56 219 GLN A N 1
ATOM 1689 C CA . GLN A 1 219 ? 10.303 15.467 2.548 1.00 76.56 219 GLN A CA 1
ATOM 1690 C C . GLN A 1 219 ? 9.360 14.304 2.899 1.00 76.56 219 GLN A C 1
ATOM 1692 O O . GLN A 1 219 ? 8.564 13.898 2.056 1.00 76.56 219 GLN A O 1
ATOM 1697 N N . ASP A 1 220 ? 9.381 13.815 4.143 1.00 77.81 220 ASP A N 1
ATOM 1698 C CA . ASP A 1 220 ? 8.450 12.774 4.603 1.00 77.81 220 ASP A CA 1
ATOM 1699 C C . ASP A 1 220 ? 7.025 13.338 4.744 1.00 77.81 220 ASP A C 1
ATOM 1701 O O . ASP A 1 220 ? 6.759 14.188 5.596 1.00 77.81 220 ASP A O 1
ATOM 1705 N N . LEU A 1 221 ? 6.107 12.869 3.894 1.00 80.12 221 LEU A N 1
ATOM 1706 C CA . LEU A 1 221 ? 4.688 13.244 3.915 1.00 80.12 221 LEU A CA 1
ATOM 1707 C C . LEU A 1 221 ? 3.800 12.156 4.545 1.00 80.12 221 LEU A C 1
ATOM 1709 O O . LEU A 1 221 ? 2.581 12.328 4.638 1.00 80.12 221 LEU A O 1
ATOM 1713 N N . LEU A 1 222 ? 4.377 11.021 4.955 1.00 75.56 222 LEU A N 1
ATOM 1714 C CA . LEU A 1 222 ? 3.646 9.883 5.513 1.00 75.56 222 LEU A CA 1
ATOM 1715 C C . LEU A 1 222 ? 3.530 9.967 7.039 1.00 75.56 222 LEU A C 1
ATOM 1717 O O . LEU A 1 222 ? 2.479 9.617 7.584 1.00 75.56 222 LEU A O 1
ATOM 1721 N N . HIS A 1 223 ? 4.561 10.453 7.734 1.00 68.50 223 HIS A N 1
ATOM 1722 C CA . HIS A 1 223 ? 4.606 10.471 9.201 1.00 68.50 223 HIS A CA 1
ATOM 1723 C C . HIS A 1 223 ? 4.405 11.882 9.779 1.00 68.50 223 HIS A C 1
ATOM 1725 O O . HIS A 1 223 ? 5.339 12.550 10.206 1.00 68.50 223 HIS A O 1
ATOM 1731 N N . MET A 1 224 ? 3.148 12.328 9.847 1.00 62.16 224 MET A N 1
ATOM 1732 C CA . MET A 1 224 ? 2.789 13.663 10.361 1.00 62.16 224 MET A CA 1
ATOM 1733 C C . MET A 1 224 ? 2.584 13.732 11.890 1.00 62.16 224 MET A C 1
ATOM 1735 O O . MET A 1 224 ? 2.502 14.826 12.445 1.00 62.16 224 MET A O 1
ATOM 1739 N N . ARG A 1 225 ? 2.446 12.591 12.585 1.00 69.25 225 ARG A N 1
ATOM 1740 C CA . ARG A 1 225 ? 2.064 12.515 14.012 1.00 69.25 225 ARG A CA 1
ATOM 1741 C C . ARG A 1 225 ? 3.137 11.812 14.850 1.00 69.25 225 ARG A C 1
ATOM 1743 O O . ARG A 1 225 ? 3.600 10.738 14.488 1.00 69.25 225 ARG A O 1
ATOM 1750 N N . ASP A 1 226 ? 3.457 12.401 16.004 1.00 72.62 226 ASP A N 1
ATOM 1751 C CA . ASP A 1 226 ? 4.448 11.908 16.970 1.00 72.62 226 ASP A CA 1
ATOM 1752 C C . ASP A 1 226 ? 3.788 11.670 18.341 1.00 72.62 226 ASP A C 1
ATOM 1754 O O . ASP A 1 226 ? 3.595 12.594 19.138 1.00 72.62 226 ASP A O 1
ATOM 1758 N N . ASN A 1 227 ? 3.416 10.416 18.618 1.00 74.38 227 ASN A N 1
ATOM 1759 C CA . ASN A 1 227 ? 2.775 10.050 19.884 1.00 74.38 227 ASN A CA 1
ATOM 1760 C C . ASN A 1 227 ? 3.733 10.105 21.074 1.00 74.38 227 ASN A C 1
ATOM 1762 O O . ASN A 1 227 ? 3.275 10.281 22.205 1.00 74.38 227 ASN A O 1
ATOM 1766 N N . LEU A 1 228 ? 5.038 9.926 20.850 1.00 73.12 228 LEU A N 1
ATOM 1767 C CA . LEU A 1 228 ? 6.025 9.957 21.923 1.00 73.12 228 LEU A CA 1
ATOM 1768 C C . LEU A 1 228 ? 6.080 11.364 22.513 1.00 73.12 228 LEU A C 1
ATOM 1770 O O . LEU A 1 228 ? 5.968 11.532 23.730 1.00 73.12 228 LEU A O 1
ATOM 1774 N N . LYS A 1 229 ? 6.157 12.377 21.644 1.00 76.56 229 LYS A N 1
ATOM 1775 C CA . LYS A 1 229 ? 6.064 13.781 22.048 1.00 76.56 229 LYS A CA 1
ATOM 1776 C C . LYS A 1 229 ? 4.754 14.066 22.786 1.00 76.56 229 LYS A C 1
ATOM 1778 O O . LYS A 1 229 ? 4.788 14.611 23.889 1.00 76.56 229 LYS A O 1
ATOM 1783 N N . SER A 1 230 ? 3.615 13.613 22.254 1.00 73.44 230 SER A N 1
ATOM 1784 C CA . SER A 1 230 ? 2.309 13.793 22.907 1.00 73.44 230 SER A CA 1
ATOM 1785 C C . SER A 1 230 ? 2.227 13.137 24.295 1.00 73.44 230 SER A C 1
ATOM 1787 O O . SER A 1 230 ? 1.704 13.745 25.230 1.00 73.44 230 SER A O 1
ATOM 1789 N N . ALA A 1 231 ? 2.773 11.931 24.474 1.00 73.44 231 ALA A N 1
ATOM 1790 C CA . ALA A 1 231 ? 2.793 11.240 25.765 1.00 73.44 231 ALA A CA 1
ATOM 1791 C C . ALA A 1 231 ? 3.679 11.960 26.800 1.00 73.44 231 ALA A C 1
ATOM 1793 O O . ALA A 1 231 ? 3.317 12.058 27.980 1.00 73.44 231 ALA A O 1
ATOM 1794 N N . ILE A 1 232 ? 4.825 12.498 26.365 1.00 75.75 232 ILE A N 1
ATOM 1795 C CA . ILE A 1 232 ? 5.723 13.298 27.210 1.00 75.75 232 ILE A CA 1
ATOM 1796 C C . ILE A 1 232 ? 5.021 14.584 27.661 1.00 75.75 232 ILE A C 1
ATOM 1798 O O . ILE A 1 232 ? 5.036 14.904 28.854 1.00 75.75 232 ILE A O 1
ATOM 1802 N N . ASP A 1 233 ? 4.371 15.292 26.738 1.00 76.75 233 ASP A N 1
ATOM 1803 C CA . ASP A 1 233 ? 3.669 16.544 27.030 1.00 76.75 233 ASP A CA 1
ATOM 1804 C C . ASP A 1 233 ? 2.493 16.320 27.994 1.00 76.75 233 ASP A C 1
ATOM 1806 O O . ASP A 1 233 ? 2.364 17.042 28.987 1.00 76.75 233 ASP A O 1
ATOM 1810 N N . GLN A 1 234 ? 1.709 15.251 27.807 1.00 71.50 234 GLN A N 1
ATOM 1811 C CA . GLN A 1 234 ? 0.641 14.862 28.741 1.00 71.50 234 GLN A CA 1
ATOM 1812 C C . GLN A 1 234 ? 1.175 14.506 30.130 1.00 71.50 234 GLN A C 1
ATOM 1814 O O . GLN A 1 234 ? 0.558 14.842 31.143 1.00 71.50 234 GLN A O 1
ATOM 1819 N N . THR A 1 235 ? 2.330 13.846 30.211 1.00 69.81 235 THR A N 1
ATOM 1820 C CA . THR A 1 235 ? 2.946 13.494 31.498 1.00 69.81 235 THR A CA 1
ATOM 1821 C C . THR A 1 235 ? 3.415 14.744 32.248 1.00 69.81 235 THR A C 1
ATOM 1823 O O . THR A 1 235 ? 3.184 14.848 33.456 1.00 69.81 235 THR A O 1
ATOM 1826 N N . LYS A 1 236 ? 4.006 15.720 31.542 1.00 72.00 236 LYS A N 1
ATOM 1827 C CA . LYS A 1 236 ? 4.391 17.029 32.102 1.00 72.00 236 LYS A CA 1
ATOM 1828 C C . LYS A 1 236 ? 3.174 17.835 32.555 1.00 72.00 236 LYS A C 1
ATOM 1830 O O . LYS A 1 236 ? 3.174 18.391 33.649 1.00 72.00 236 LYS A O 1
ATOM 1835 N N . GLN A 1 237 ? 2.114 17.861 31.754 1.00 66.94 237 GLN A N 1
ATOM 1836 C CA . GLN A 1 237 ? 0.886 18.561 32.118 1.00 66.94 237 GLN A CA 1
ATOM 1837 C C . GLN A 1 237 ? 0.218 17.902 33.338 1.00 66.94 237 GLN A C 1
ATOM 1839 O O . GLN A 1 237 ? -0.173 18.584 34.282 1.00 66.94 237 GLN A O 1
ATOM 1844 N N . ASN A 1 238 ? 0.159 16.567 33.387 1.00 65.81 238 ASN A N 1
ATOM 1845 C CA . ASN A 1 238 ? -0.386 15.830 34.529 1.00 65.81 238 ASN A CA 1
ATOM 1846 C C . ASN A 1 238 ? 0.453 15.976 35.804 1.00 65.81 238 ASN A C 1
ATOM 1848 O O . ASN A 1 238 ? -0.108 15.909 36.897 1.00 65.81 238 ASN A O 1
ATOM 1852 N N . SER A 1 239 ? 1.775 16.143 35.718 1.00 66.12 239 SER A N 1
ATOM 1853 C CA . SER A 1 239 ? 2.602 16.394 36.905 1.00 66.12 239 SER A CA 1
ATOM 1854 C C . SER A 1 239 ? 2.369 17.802 37.466 1.00 66.12 239 SER A C 1
ATOM 1856 O O . SER A 1 239 ? 2.229 17.940 38.684 1.00 66.12 239 SER A O 1
ATOM 1858 N N . GLN A 1 240 ? 2.212 18.806 36.594 1.00 69.00 240 GLN A N 1
ATOM 1859 C CA . GLN A 1 240 ? 1.809 20.171 36.955 1.00 69.00 240 GLN A CA 1
ATOM 1860 C C . GLN A 1 240 ? 0.416 20.191 37.604 1.00 69.00 240 GLN A C 1
ATOM 1862 O O . GLN A 1 240 ? 0.265 20.702 38.714 1.00 69.00 240 GLN A O 1
ATOM 1867 N N . TRP A 1 241 ? -0.582 19.543 36.990 1.00 58.12 241 TRP A N 1
ATOM 1868 C CA . TRP A 1 241 ? -1.921 19.403 37.574 1.00 58.12 241 TRP A CA 1
ATOM 1869 C C . TRP A 1 241 ? -1.911 18.622 38.886 1.00 58.12 241 TRP A C 1
ATOM 1871 O O . TRP A 1 241 ? -2.607 19.010 39.813 1.00 58.12 241 TRP A O 1
ATOM 1881 N N . ARG A 1 242 ? -1.089 17.573 39.034 1.00 60.78 242 ARG A N 1
ATOM 1882 C CA . ARG A 1 242 ? -0.920 16.862 40.318 1.00 60.78 242 ARG A CA 1
ATOM 1883 C C . ARG A 1 242 ? -0.271 17.724 41.400 1.00 60.78 242 ARG A C 1
ATOM 1885 O O . ARG A 1 242 ? -0.439 17.438 42.585 1.00 60.78 242 ARG A O 1
ATOM 1892 N N . GLN A 1 243 ? 0.530 18.721 41.040 1.00 67.56 243 GLN A N 1
ATOM 1893 C CA . GLN A 1 243 ? 1.094 19.671 41.998 1.00 67.56 243 GLN A CA 1
ATOM 1894 C C . GLN A 1 243 ? 0.040 20.702 42.421 1.00 67.56 243 GLN A C 1
ATOM 1896 O O . GLN A 1 243 ? -0.126 20.931 43.618 1.00 67.56 243 GLN A O 1
ATOM 1901 N N . LEU A 1 244 ? -0.734 21.216 41.463 1.00 66.19 244 LEU A N 1
ATOM 1902 C CA . LEU A 1 244 ? -1.870 22.107 41.710 1.00 66.19 244 LEU A CA 1
ATOM 1903 C C . LEU A 1 244 ? -2.982 21.420 42.513 1.00 66.19 244 LEU A C 1
ATOM 1905 O O . LEU A 1 244 ? -3.473 21.988 43.473 1.00 66.19 244 LEU A O 1
ATOM 1909 N N . ASP A 1 245 ? -3.323 20.170 42.201 1.00 64.75 245 ASP A N 1
ATOM 1910 C CA . ASP A 1 245 ? -4.297 19.354 42.937 1.00 64.75 245 ASP A CA 1
ATOM 1911 C C . ASP A 1 245 ? -3.796 19.020 44.349 1.00 64.75 245 ASP A C 1
ATOM 1913 O O . ASP A 1 245 ? -4.574 18.970 45.294 1.00 64.75 245 ASP A O 1
ATOM 1917 N N . ARG A 1 246 ? -2.479 18.863 44.554 1.00 66.31 246 ARG A N 1
ATOM 1918 C CA . ARG A 1 246 ? -1.905 18.763 45.907 1.00 66.31 246 ARG A CA 1
ATOM 1919 C C . ARG A 1 246 ? -2.061 20.066 46.690 1.00 66.31 246 ARG A C 1
ATOM 1921 O O . ARG A 1 246 ? -2.395 19.999 47.869 1.00 66.31 246 ARG A O 1
ATOM 1928 N N . GLN A 1 247 ? -1.860 21.219 46.053 1.00 66.75 247 GLN A N 1
ATOM 1929 C CA . GLN A 1 247 ? -2.078 22.533 46.669 1.00 66.75 247 GLN A CA 1
ATOM 1930 C C . GLN A 1 247 ? -3.565 22.789 46.944 1.00 66.75 247 GLN A C 1
ATOM 1932 O O . GLN A 1 247 ? -3.924 23.188 48.048 1.00 66.75 247 GLN A O 1
ATOM 1937 N N . LEU A 1 248 ? -4.447 22.471 45.996 1.00 61.91 248 LEU A N 1
ATOM 1938 C CA . LEU A 1 248 ? -5.895 22.562 46.153 1.00 61.91 248 LEU A CA 1
ATOM 1939 C C . LEU A 1 248 ? -6.398 21.602 47.223 1.00 61.91 248 LEU A C 1
ATOM 1941 O O . LEU A 1 248 ? -7.169 22.033 48.058 1.00 61.91 248 LEU A O 1
ATOM 1945 N N . LYS A 1 249 ? -5.900 20.362 47.307 1.00 67.94 249 LYS A N 1
ATOM 1946 C CA . LYS A 1 249 ? -6.209 19.436 48.412 1.00 67.94 249 LYS A CA 1
ATOM 1947 C C . LYS A 1 249 ? -5.641 19.896 49.748 1.00 67.94 249 LYS A C 1
ATOM 1949 O O . LYS A 1 249 ? -6.191 19.547 50.786 1.00 67.94 249 LYS A O 1
ATOM 1954 N N . GLN A 1 250 ? -4.537 20.641 49.775 1.00 66.69 250 GLN A N 1
ATOM 1955 C CA . GLN A 1 250 ? -4.047 21.270 51.006 1.00 66.69 250 GLN A CA 1
ATOM 1956 C C . GLN A 1 250 ? -4.982 22.402 51.444 1.00 66.69 250 GLN A C 1
ATOM 1958 O O . GLN A 1 250 ? -5.366 22.434 52.609 1.00 66.69 250 GLN A O 1
ATOM 1963 N N . ILE A 1 251 ? -5.412 23.257 50.515 1.00 65.31 251 ILE A N 1
ATOM 1964 C CA . ILE A 1 251 ? -6.406 24.313 50.757 1.00 65.31 251 ILE A CA 1
ATOM 1965 C C . ILE A 1 251 ? -7.745 23.693 51.166 1.00 65.31 251 ILE A C 1
ATOM 1967 O O . ILE A 1 251 ? -8.315 24.073 52.180 1.00 65.31 251 ILE A O 1
ATOM 1971 N N . GLU A 1 252 ? -8.203 22.668 50.456 1.00 57.41 252 GLU A N 1
ATOM 1972 C CA . GLU A 1 252 ? -9.405 21.902 50.753 1.00 57.41 252 GLU A CA 1
ATOM 1973 C C . GLU A 1 252 ? -9.276 21.218 52.107 1.00 57.41 252 GLU A C 1
ATOM 1975 O O . GLU A 1 252 ? -10.234 21.239 52.850 1.00 57.41 252 GLU A O 1
ATOM 1980 N N . ARG A 1 253 ? -8.117 20.684 52.517 1.00 60.25 253 ARG A N 1
ATOM 1981 C CA . ARG A 1 253 ? -7.915 20.168 53.887 1.00 60.25 253 ARG A CA 1
ATOM 1982 C C . ARG A 1 253 ? -7.968 21.270 54.942 1.00 60.25 253 ARG A C 1
ATOM 1984 O O . ARG A 1 253 ? -8.409 20.995 56.052 1.00 60.25 253 ARG A O 1
ATOM 1991 N N . LEU A 1 254 ? -7.519 22.485 54.637 1.00 60.59 254 LEU A N 1
ATOM 1992 C CA . LEU A 1 254 ? -7.587 23.624 55.558 1.00 60.59 254 LEU A CA 1
ATOM 1993 C C . LEU A 1 254 ? -9.025 24.146 55.693 1.00 60.59 254 LEU A C 1
ATOM 1995 O O . LEU A 1 254 ? -9.499 24.333 56.810 1.00 60.59 254 LEU A O 1
ATOM 1999 N N . VAL A 1 255 ? -9.749 24.264 54.581 1.00 59.88 255 VAL A N 1
ATOM 2000 C CA . VAL A 1 255 ? -11.171 24.640 54.535 1.00 59.88 255 VAL A CA 1
ATOM 2001 C C . VAL A 1 255 ? -12.051 23.519 55.099 1.00 59.88 255 VAL A C 1
ATOM 2003 O O . VAL A 1 255 ? -12.947 23.766 55.899 1.00 59.88 255 VAL A O 1
ATOM 2006 N N . SER A 1 256 ? -11.746 22.260 54.785 1.00 52.78 256 SER A N 1
ATOM 2007 C CA . SER A 1 256 ? -12.434 21.074 55.310 1.00 52.78 256 SER A CA 1
ATOM 2008 C C . SER A 1 256 ? -12.169 20.879 56.791 1.00 52.78 256 SER A C 1
ATOM 2010 O O . SER A 1 256 ? -13.012 20.314 57.458 1.00 52.78 256 SER A O 1
ATOM 2012 N N . LYS A 1 257 ? -11.065 21.356 57.375 1.00 57.28 257 LYS A N 1
ATOM 2013 C CA . LYS A 1 257 ? -10.938 21.353 58.843 1.00 57.28 257 LYS A CA 1
ATOM 2014 C C . LYS A 1 257 ? -11.988 22.248 59.513 1.00 57.28 257 LYS A C 1
ATOM 2016 O O . LYS A 1 257 ? -12.427 21.914 60.606 1.00 57.28 257 LYS A O 1
ATOM 2021 N N . GLN A 1 258 ? -12.427 23.320 58.848 1.00 55.44 258 GLN A N 1
ATOM 2022 C CA . GLN A 1 258 ? -13.521 24.178 59.317 1.00 55.44 258 GLN A CA 1
ATOM 2023 C C . GLN A 1 258 ? -14.903 23.636 58.906 1.00 55.44 258 GLN A C 1
ATOM 2025 O O . GLN A 1 258 ? -15.837 23.679 59.700 1.00 55.44 258 GLN A O 1
ATOM 2030 N N . ALA A 1 259 ? -15.030 23.054 57.710 1.00 47.50 259 ALA A N 1
ATOM 2031 C CA . ALA A 1 259 ? -16.296 22.531 57.191 1.00 47.50 259 ALA A CA 1
ATOM 2032 C C . ALA A 1 259 ? -16.628 21.090 57.639 1.00 47.50 259 ALA A C 1
ATOM 2034 O O . ALA A 1 259 ? -17.797 20.718 57.656 1.00 47.50 259 ALA A O 1
ATOM 2035 N N . ASN A 1 260 ? -15.648 20.274 58.051 1.00 48.75 260 ASN A N 1
ATOM 2036 C CA . ASN A 1 260 ? -15.859 18.887 58.498 1.00 48.75 260 ASN A CA 1
ATOM 2037 C C . ASN A 1 260 ? -16.657 18.804 59.798 1.00 48.75 260 ASN A C 1
ATOM 2039 O O . ASN A 1 260 ? -17.287 17.781 60.020 1.00 48.75 260 ASN A O 1
ATOM 2043 N N . VAL A 1 261 ? -16.670 19.852 60.628 1.00 56.75 261 VAL A N 1
ATOM 2044 C CA . VAL A 1 261 ? -17.532 19.898 61.823 1.00 56.75 261 VAL A CA 1
ATOM 2045 C C . VAL A 1 261 ? -19.012 20.012 61.429 1.00 56.75 261 VAL A C 1
ATOM 2047 O O . VAL A 1 261 ? -19.875 19.489 62.124 1.00 56.75 261 VAL A O 1
ATOM 2050 N N . LEU A 1 262 ? -19.306 20.641 60.286 1.00 51.97 262 LEU A N 1
ATOM 2051 C CA . LEU A 1 262 ? -20.665 20.807 59.759 1.00 51.97 262 LEU A CA 1
ATOM 2052 C C . LEU A 1 262 ? -21.071 19.665 58.810 1.00 51.97 262 LEU A C 1
ATOM 2054 O O . LEU A 1 262 ? -22.235 19.273 58.766 1.00 51.97 262 LEU A O 1
ATOM 2058 N N . LEU A 1 263 ? -20.114 19.101 58.065 1.00 50.34 263 LEU A N 1
ATOM 2059 C CA . LEU A 1 263 ? -20.353 18.058 57.063 1.00 50.34 263 LEU A CA 1
ATOM 2060 C C . LEU A 1 263 ? -20.449 16.643 57.645 1.00 50.34 263 LEU A C 1
ATOM 2062 O O . LEU A 1 263 ? -21.084 15.802 57.018 1.00 50.34 263 LEU A O 1
ATOM 2066 N N . THR A 1 264 ? -19.878 16.347 58.819 1.00 54.31 264 THR A N 1
ATOM 2067 C CA . THR A 1 264 ? -20.076 15.043 59.490 1.00 54.31 264 THR A CA 1
ATOM 2068 C C . THR A 1 264 ? -21.543 14.802 59.835 1.00 54.31 264 THR A C 1
ATOM 2070 O O . THR A 1 264 ? -22.049 13.714 59.587 1.00 54.31 264 THR A O 1
ATOM 2073 N N . HIS A 1 265 ? -22.256 15.835 60.289 1.00 51.16 265 HIS A N 1
ATOM 2074 C CA . HIS A 1 265 ? -23.681 15.741 60.621 1.00 51.16 265 HIS A CA 1
ATOM 2075 C C . HIS A 1 265 ? -24.579 15.535 59.383 1.00 51.16 265 HIS A C 1
ATOM 2077 O O . HIS A 1 265 ? -25.638 14.920 59.472 1.00 51.16 265 HIS A O 1
ATOM 2083 N N . TRP A 1 266 ? -24.162 16.027 58.212 1.00 45.34 266 TRP A N 1
ATOM 2084 C CA . TRP A 1 266 ? -24.877 15.838 56.939 1.00 45.34 266 TRP A CA 1
ATOM 2085 C C . TRP A 1 266 ? -24.509 14.531 56.216 1.00 45.34 266 TRP A C 1
ATOM 2087 O O . TRP A 1 266 ? -25.267 14.031 55.387 1.00 45.34 266 TRP A O 1
ATOM 2097 N N . ARG A 1 267 ? -23.333 13.968 56.511 1.00 45.44 267 ARG A N 1
ATOM 2098 C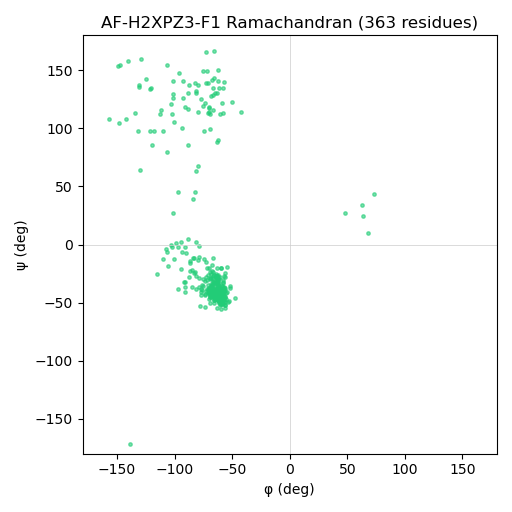 CA . ARG A 1 267 ? -22.797 12.773 55.844 1.00 45.44 267 ARG A CA 1
ATOM 2099 C C . ARG A 1 267 ? -23.372 11.464 56.388 1.00 45.44 267 ARG A C 1
ATOM 2101 O O . ARG A 1 267 ? -23.483 10.518 55.616 1.00 45.44 267 ARG A O 1
ATOM 2108 N N . ASP A 1 268 ? -23.796 11.424 57.651 1.00 48.84 268 ASP A N 1
ATOM 2109 C CA . ASP A 1 268 ? -24.513 10.267 58.220 1.00 48.84 268 ASP A CA 1
ATOM 2110 C C . ASP A 1 268 ? -25.961 10.149 57.708 1.00 48.84 268 ASP A C 1
ATOM 2112 O O . ASP A 1 268 ? -26.579 9.094 57.824 1.00 48.84 268 ASP A O 1
ATOM 2116 N N . THR A 1 269 ? -26.505 11.204 57.091 1.00 48.84 269 THR A N 1
ATOM 2117 C CA . THR A 1 269 ? -27.884 11.230 56.574 1.00 48.84 269 THR A CA 1
ATOM 2118 C C . THR A 1 269 ? -27.998 10.859 55.094 1.00 48.84 269 THR A C 1
ATOM 2120 O O . THR A 1 269 ? -29.072 10.459 54.650 1.00 48.84 269 THR A O 1
ATOM 2123 N N . ILE A 1 270 ? -26.917 10.960 54.313 1.00 47.81 270 ILE A N 1
ATOM 2124 C CA . ILE A 1 270 ? -26.919 10.651 52.877 1.00 47.81 270 ILE A CA 1
ATOM 2125 C C . ILE A 1 270 ? -25.716 9.752 52.582 1.00 47.81 270 ILE A C 1
ATOM 2127 O O . ILE A 1 270 ? -24.586 10.215 52.433 1.00 47.81 270 ILE A O 1
ATOM 2131 N N . GLY A 1 271 ? -25.970 8.443 52.514 1.00 48.22 271 GLY A N 1
ATOM 2132 C CA . GLY A 1 271 ? -24.976 7.414 52.213 1.00 48.22 271 GLY A CA 1
ATOM 2133 C C . GLY A 1 271 ? -24.387 7.562 50.809 1.00 48.22 271 GLY A C 1
ATOM 2134 O O . GLY A 1 271 ? -24.878 6.967 49.855 1.00 48.22 271 GLY A O 1
ATOM 2135 N N . ILE A 1 272 ? -23.321 8.353 50.683 1.00 43.06 272 ILE A N 1
ATOM 2136 C CA . ILE A 1 272 ? -22.546 8.501 49.447 1.00 43.06 272 ILE A CA 1
ATOM 2137 C C . ILE A 1 272 ? -21.283 7.645 49.560 1.00 43.06 272 ILE A C 1
ATOM 2139 O O . ILE A 1 272 ? -20.322 7.997 50.256 1.00 43.06 272 ILE A O 1
ATOM 2143 N N . GLU A 1 273 ? -21.280 6.521 48.844 1.00 38.34 273 GLU A N 1
ATOM 2144 C CA . GLU A 1 273 ? -20.096 5.688 48.654 1.00 38.34 273 GLU A CA 1
ATOM 2145 C C . GLU A 1 273 ? -19.034 6.414 47.818 1.00 38.34 273 GLU A C 1
ATOM 2147 O O . GLU A 1 273 ? -19.303 7.023 46.780 1.00 38.34 273 GLU A O 1
ATOM 2152 N N . LYS A 1 274 ? -17.780 6.331 48.275 1.00 40.81 274 LYS A N 1
ATOM 2153 C CA . LYS A 1 274 ? -16.617 6.828 47.538 1.00 40.81 274 LYS A CA 1
ATOM 2154 C C . LYS A 1 274 ? -16.380 5.939 46.319 1.00 40.81 274 LYS A C 1
ATOM 2156 O O . LYS A 1 274 ? -15.951 4.797 46.467 1.00 40.81 274 LYS A O 1
ATOM 2161 N N . GLN A 1 275 ? -16.541 6.486 45.115 1.00 35.03 275 GLN A N 1
ATOM 2162 C CA . GLN A 1 275 ? -15.924 5.891 43.931 1.00 35.03 275 GLN A CA 1
ATOM 2163 C C . GLN A 1 275 ? -14.403 5.889 44.118 1.00 35.03 275 GLN A C 1
ATOM 2165 O O . GLN A 1 275 ? -13.759 6.940 44.163 1.00 35.03 275 GLN A O 1
ATOM 2170 N N . ASN A 1 276 ? -13.833 4.692 44.250 1.00 32.41 276 ASN A N 1
ATOM 2171 C CA . ASN A 1 276 ? -12.393 4.489 44.250 1.00 32.41 276 ASN A CA 1
ATOM 2172 C C . ASN A 1 276 ? -11.820 5.032 42.938 1.00 32.41 276 ASN A C 1
ATOM 2174 O O . ASN A 1 276 ? -12.073 4.493 41.860 1.00 32.41 276 ASN A O 1
ATOM 2178 N N . GLN A 1 277 ? -11.030 6.103 43.038 1.00 40.66 277 GLN A N 1
ATOM 2179 C CA . GLN A 1 277 ? -10.160 6.567 41.965 1.00 40.66 277 GLN A CA 1
ATOM 2180 C C . GLN A 1 277 ? -9.139 5.462 41.688 1.00 40.66 277 GLN A C 1
ATOM 2182 O O . GLN A 1 277 ? -8.088 5.388 42.324 1.00 40.66 277 GLN A O 1
ATOM 2187 N N . ASN A 1 278 ? -9.500 4.559 40.773 1.00 41.41 278 ASN A N 1
ATOM 2188 C CA . ASN A 1 278 ? -8.654 3.470 40.317 1.00 41.41 278 ASN A CA 1
ATOM 2189 C C . ASN A 1 278 ? -7.285 4.031 39.926 1.00 41.41 278 ASN A C 1
ATOM 2191 O O . ASN A 1 278 ? -7.177 4.922 39.077 1.00 41.41 278 ASN A O 1
ATOM 2195 N N . GLN A 1 279 ? -6.258 3.494 40.583 1.00 46.06 279 GLN A N 1
ATOM 2196 C CA . GLN A 1 279 ? -4.846 3.788 40.379 1.00 46.06 279 GLN A CA 1
ATOM 2197 C C . GLN A 1 279 ? -4.551 3.881 38.880 1.00 46.06 279 GLN A C 1
ATOM 2199 O O . GLN A 1 279 ? -4.713 2.923 38.121 1.00 46.06 279 GLN A O 1
ATOM 2204 N N . GLN A 1 280 ? -4.198 5.085 38.442 1.00 54.19 280 GLN A N 1
ATOM 2205 C CA . GLN A 1 280 ? -3.989 5.402 37.038 1.00 54.19 280 GLN A CA 1
ATOM 2206 C C . GLN A 1 280 ? -2.726 4.683 36.550 1.00 54.19 280 GLN A C 1
ATOM 2208 O O . GLN A 1 280 ? -1.615 5.140 36.814 1.00 54.19 280 GLN A O 1
ATOM 2213 N N . LYS A 1 281 ? -2.893 3.538 35.875 1.00 58.97 281 LYS A N 1
ATOM 2214 C CA . LYS A 1 281 ? -1.789 2.841 35.202 1.00 58.97 281 LYS A CA 1
ATOM 2215 C C . LYS A 1 281 ? -1.128 3.793 34.186 1.00 58.97 281 LYS A C 1
ATOM 2217 O O . LYS A 1 281 ? -1.852 4.551 33.534 1.00 58.97 281 LYS A O 1
ATOM 2222 N N . PRO A 1 282 ? 0.212 3.791 34.072 1.00 64.19 282 PRO A N 1
ATOM 2223 C CA . PRO A 1 282 ? 0.920 4.659 33.135 1.00 64.19 282 PRO A CA 1
ATOM 2224 C C . PRO A 1 282 ? 0.539 4.336 31.684 1.00 64.19 282 PRO A C 1
ATOM 2226 O O . PRO A 1 282 ? 0.215 3.191 31.370 1.00 64.19 282 PRO A O 1
ATOM 2229 N N . ILE A 1 283 ? 0.590 5.347 30.809 1.00 73.81 283 ILE A N 1
ATOM 2230 C CA . ILE A 1 283 ? 0.408 5.171 29.362 1.00 73.81 283 ILE A CA 1
ATOM 2231 C C . ILE A 1 283 ? 1.602 4.362 28.855 1.00 73.81 283 ILE A C 1
ATOM 2233 O O . ILE A 1 283 ? 2.742 4.815 28.944 1.00 73.81 283 ILE A O 1
ATOM 2237 N N . VAL A 1 284 ? 1.343 3.156 28.355 1.00 80.31 284 VAL A N 1
ATOM 2238 C CA . VAL A 1 284 ? 2.372 2.291 27.769 1.00 80.31 284 VAL A CA 1
ATOM 2239 C C . VAL A 1 284 ? 2.086 2.172 26.286 1.00 80.31 284 VAL A C 1
ATOM 2241 O O . VAL A 1 284 ? 1.074 1.591 25.902 1.00 80.31 284 VAL A O 1
ATOM 2244 N N . LEU A 1 285 ? 2.964 2.741 25.465 1.00 84.38 285 LEU A N 1
ATOM 2245 C CA . LEU A 1 285 ? 2.887 2.610 24.016 1.00 84.38 285 LEU A CA 1
ATOM 2246 C C . LEU A 1 285 ? 3.461 1.255 23.586 1.00 84.38 285 LEU A C 1
ATOM 2248 O O . LEU A 1 285 ? 4.494 0.805 24.088 1.00 84.38 285 LEU A O 1
ATOM 2252 N N . ARG A 1 286 ? 2.784 0.598 22.647 1.00 87.56 286 ARG A N 1
ATOM 2253 C CA . ARG A 1 286 ? 3.259 -0.620 21.998 1.00 87.56 286 ARG A CA 1
ATOM 2254 C C . ARG A 1 286 ? 4.483 -0.280 21.154 1.00 87.56 286 ARG A C 1
ATOM 2256 O O . ARG A 1 286 ? 4.435 0.603 20.304 1.00 87.56 286 ARG A O 1
ATOM 2263 N N . LYS A 1 287 ? 5.570 -1.031 21.339 1.00 84.75 287 LYS A N 1
ATOM 2264 C CA . LYS A 1 287 ? 6.731 -0.955 20.450 1.00 84.75 287 LYS A CA 1
ATOM 2265 C C . LYS A 1 287 ? 6.395 -1.631 19.121 1.00 84.75 287 LYS A C 1
ATOM 2267 O O . LYS A 1 287 ? 6.073 -2.820 19.099 1.00 84.75 287 LYS A O 1
ATOM 2272 N N . ARG A 1 288 ? 6.500 -0.874 18.031 1.00 84.50 288 ARG A N 1
ATOM 2273 C CA . ARG A 1 288 ? 6.323 -1.370 16.664 1.00 84.50 288 ARG A CA 1
ATOM 2274 C C . ARG A 1 288 ? 7.310 -2.496 16.354 1.00 84.50 288 ARG A C 1
ATOM 2276 O O . ARG A 1 288 ? 8.500 -2.375 16.658 1.00 84.50 288 ARG A O 1
ATOM 2283 N N . ARG A 1 289 ? 6.827 -3.573 15.733 1.00 85.31 289 ARG A N 1
ATOM 2284 C CA . ARG A 1 289 ? 7.679 -4.651 15.215 1.00 85.31 289 ARG A CA 1
ATOM 2285 C C . ARG A 1 289 ? 7.979 -4.329 13.750 1.00 85.31 289 ARG A C 1
ATOM 2287 O O . ARG A 1 289 ? 7.057 -4.073 12.998 1.00 85.31 289 ARG A O 1
ATOM 2294 N N . GLN A 1 290 ? 9.247 -4.282 13.358 1.00 81.81 290 GLN A N 1
ATOM 2295 C CA . GLN A 1 290 ? 9.655 -4.158 11.953 1.00 81.81 290 GLN A CA 1
ATOM 2296 C C . GLN A 1 290 ? 10.479 -5.393 11.622 1.00 81.81 290 GLN A C 1
ATOM 2298 O O . GLN A 1 290 ? 11.693 -5.398 11.831 1.00 81.81 290 GLN A O 1
ATOM 2303 N N . ARG A 1 291 ? 9.784 -6.468 11.247 1.00 84.62 291 ARG A N 1
ATOM 2304 C CA . ARG A 1 291 ? 10.375 -7.778 10.953 1.00 84.62 291 ARG A CA 1
ATOM 2305 C C . ARG A 1 291 ? 11.036 -7.785 9.584 1.00 84.62 291 ARG A C 1
ATOM 2307 O O . ARG A 1 291 ? 12.145 -8.287 9.467 1.00 84.62 291 ARG A O 1
ATOM 2314 N N . ILE A 1 292 ? 10.391 -7.162 8.601 1.00 84.06 292 ILE A N 1
ATOM 2315 C CA . ILE A 1 292 ? 10.986 -6.873 7.298 1.00 84.06 292 ILE A CA 1
ATOM 2316 C C . ILE A 1 292 ? 11.396 -5.409 7.271 1.00 84.06 292 ILE A C 1
ATOM 2318 O O . ILE A 1 292 ? 10.615 -4.520 7.624 1.00 84.06 292 ILE A O 1
ATOM 2322 N N . LYS A 1 293 ? 12.641 -5.170 6.870 1.00 82.06 293 LYS A N 1
ATOM 2323 C CA . LYS A 1 293 ? 13.195 -3.842 6.641 1.00 82.06 293 LYS A CA 1
ATOM 2324 C C . LYS A 1 293 ? 13.875 -3.836 5.293 1.00 82.06 293 LYS A C 1
ATOM 2326 O O . LYS A 1 293 ? 14.612 -4.757 4.975 1.00 82.06 293 LYS A O 1
ATOM 2331 N N . THR A 1 294 ? 13.631 -2.783 4.535 1.00 83.69 294 THR A N 1
ATOM 2332 C CA . THR A 1 294 ? 14.303 -2.564 3.266 1.00 83.69 294 THR A CA 1
ATOM 2333 C C . THR A 1 294 ? 15.774 -2.244 3.524 1.00 83.69 294 THR A C 1
ATOM 2335 O O . THR A 1 294 ? 16.072 -1.207 4.113 1.00 83.69 294 THR A O 1
ATOM 2338 N N . GLU A 1 295 ? 16.672 -3.140 3.122 1.00 84.06 295 GLU A N 1
ATOM 2339 C CA . GLU A 1 295 ? 18.128 -2.953 3.261 1.00 84.06 295 GLU A CA 1
ATOM 2340 C C . GLU A 1 295 ? 18.730 -2.214 2.056 1.00 84.06 295 GLU A C 1
ATOM 2342 O O . GLU A 1 295 ? 19.704 -1.487 2.203 1.00 84.06 295 GLU A O 1
ATOM 2347 N N . ALA A 1 296 ? 18.108 -2.347 0.882 1.00 89.75 296 ALA A N 1
ATOM 2348 C CA . ALA A 1 296 ? 18.562 -1.725 -0.358 1.00 89.75 296 ALA A CA 1
ATOM 2349 C C . ALA A 1 296 ? 18.357 -0.198 -0.389 1.00 89.75 296 ALA A C 1
ATOM 2351 O O . ALA A 1 296 ? 17.366 0.336 0.126 1.00 89.75 296 ALA A O 1
ATOM 2352 N N . ASN A 1 297 ? 19.242 0.497 -1.102 1.00 93.56 297 ASN A N 1
ATOM 2353 C CA . ASN A 1 297 ? 19.263 1.948 -1.262 1.00 93.56 297 ASN A CA 1
ATOM 2354 C C . ASN A 1 297 ? 18.277 2.441 -2.339 1.00 93.56 297 ASN A C 1
ATOM 2356 O O . ASN A 1 297 ? 18.618 3.034 -3.366 1.00 93.56 297 ASN A O 1
ATOM 2360 N N . TRP A 1 298 ? 16.991 2.204 -2.087 1.00 93.94 298 TRP A N 1
ATOM 2361 C CA . TRP A 1 298 ? 15.899 2.713 -2.918 1.00 93.94 298 TRP A CA 1
ATOM 2362 C C . TRP A 1 298 ? 15.894 4.234 -3.097 1.00 93.94 298 TRP A C 1
ATOM 2364 O O . TRP A 1 298 ? 15.602 4.688 -4.206 1.00 93.94 298 TRP A O 1
ATOM 2374 N N . PRO A 1 299 ? 16.202 5.047 -2.068 1.00 92.81 299 PRO A N 1
ATOM 2375 C CA . PRO A 1 299 ? 16.290 6.492 -2.234 1.00 92.81 299 PRO A CA 1
ATOM 2376 C C . PRO A 1 299 ? 17.286 6.903 -3.332 1.00 92.81 299 PRO A C 1
ATOM 2378 O O . PRO A 1 299 ? 16.942 7.720 -4.190 1.00 92.81 299 PRO A O 1
ATOM 2381 N N . LEU A 1 300 ? 18.477 6.292 -3.364 1.00 93.62 300 LEU A N 1
ATOM 2382 C CA . LEU A 1 300 ? 19.488 6.570 -4.386 1.00 93.62 300 LEU A CA 1
ATOM 2383 C C . LEU A 1 300 ? 19.058 6.077 -5.769 1.00 93.62 300 LEU A C 1
ATOM 2385 O O . LEU A 1 300 ? 19.272 6.776 -6.764 1.00 93.62 300 LEU A O 1
ATOM 2389 N N . PHE A 1 301 ? 18.413 4.912 -5.835 1.00 95.31 301 PHE A N 1
ATOM 2390 C CA . PHE A 1 301 ? 17.819 4.404 -7.069 1.00 95.31 301 PHE A CA 1
ATOM 2391 C C . PHE A 1 301 ? 16.814 5.402 -7.663 1.00 95.31 301 PHE A C 1
ATOM 2393 O O . PHE A 1 301 ? 16.946 5.787 -8.824 1.00 95.31 301 PHE A O 1
ATOM 2400 N N . TYR A 1 302 ? 15.844 5.888 -6.876 1.00 94.56 302 TYR A N 1
ATOM 2401 C CA . TYR A 1 302 ? 14.833 6.829 -7.374 1.00 94.56 302 TYR A CA 1
ATOM 2402 C C . TYR A 1 302 ? 15.427 8.182 -7.771 1.00 94.56 302 TYR A C 1
ATOM 2404 O O . TYR A 1 302 ? 14.929 8.807 -8.707 1.00 94.56 302 TYR A O 1
ATOM 2412 N N . TYR A 1 303 ? 16.481 8.633 -7.090 1.00 92.88 303 TYR A N 1
ATOM 2413 C CA . TYR A 1 303 ? 17.212 9.836 -7.478 1.00 92.88 303 TYR A CA 1
ATOM 2414 C C . TYR A 1 303 ? 17.869 9.655 -8.855 1.00 92.88 303 TYR A C 1
ATOM 2416 O O . TYR A 1 303 ? 17.579 10.407 -9.788 1.00 92.88 303 TYR A O 1
ATOM 2424 N N . ASN A 1 304 ? 18.676 8.602 -9.021 1.00 93.50 304 ASN A N 1
ATOM 2425 C CA . ASN A 1 304 ? 19.379 8.330 -10.276 1.00 93.50 304 ASN A CA 1
ATOM 2426 C C . ASN A 1 304 ? 18.437 7.972 -11.430 1.00 93.50 304 ASN A C 1
ATOM 2428 O O . ASN A 1 304 ? 18.768 8.268 -12.573 1.00 93.50 304 ASN A O 1
ATOM 2432 N N . PHE A 1 305 ? 17.256 7.413 -11.152 1.00 94.75 305 PHE A N 1
ATOM 2433 C CA . PHE A 1 305 ? 16.226 7.151 -12.160 1.00 94.75 305 PHE A CA 1
ATOM 2434 C C . PHE A 1 305 ? 15.822 8.425 -12.921 1.00 94.75 305 PHE A C 1
ATOM 2436 O O . PHE A 1 305 ? 15.575 8.384 -14.128 1.00 94.75 305 PHE A O 1
ATOM 2443 N N . THR A 1 306 ? 15.757 9.566 -12.228 1.00 92.44 306 THR A N 1
ATOM 2444 C CA . THR A 1 306 ? 15.335 10.845 -12.828 1.00 92.44 306 THR A CA 1
ATOM 2445 C C . THR A 1 306 ? 16.435 11.544 -13.626 1.00 92.44 306 THR A C 1
ATOM 2447 O O . THR A 1 306 ? 16.142 12.463 -14.385 1.00 92.44 306 THR A O 1
ATOM 2450 N N . ILE A 1 307 ? 17.683 11.098 -13.481 1.00 92.94 307 ILE A N 1
ATOM 2451 C CA . ILE A 1 307 ? 18.865 11.696 -14.103 1.00 92.94 307 ILE A CA 1
ATOM 2452 C C . ILE A 1 307 ? 19.194 10.956 -15.397 1.00 92.94 307 ILE A C 1
ATOM 2454 O O . ILE A 1 307 ? 18.960 9.754 -15.508 1.00 92.94 307 ILE A O 1
ATOM 2458 N N . ASP A 1 308 ? 19.733 11.676 -16.376 1.00 94.56 308 ASP A N 1
ATOM 2459 C CA . ASP A 1 308 ? 20.218 11.085 -17.621 1.00 94.56 308 ASP A CA 1
ATOM 2460 C C . ASP A 1 308 ? 21.622 10.514 -17.422 1.00 94.56 308 ASP A C 1
ATOM 2462 O O . ASP A 1 308 ? 22.512 11.181 -16.892 1.00 94.56 308 ASP A O 1
ATOM 2466 N N . HIS A 1 309 ? 21.828 9.280 -17.873 1.00 94.44 309 HIS A N 1
ATOM 2467 C CA . HIS A 1 309 ? 23.111 8.589 -17.826 1.00 94.44 309 HIS A CA 1
ATOM 2468 C C . HIS A 1 309 ? 23.543 8.194 -19.235 1.00 94.44 309 HIS A C 1
ATOM 2470 O O . HIS A 1 309 ? 22.768 7.631 -20.005 1.00 94.44 309 HIS A O 1
ATOM 2476 N N . ALA A 1 310 ? 24.810 8.460 -19.538 1.00 91.94 310 ALA A N 1
ATOM 2477 C CA . ALA A 1 310 ? 25.498 8.012 -20.744 1.00 91.94 310 ALA A CA 1
ATOM 2478 C C . ALA A 1 310 ? 26.832 7.374 -20.328 1.00 91.94 310 ALA A C 1
ATOM 2480 O O . ALA A 1 310 ? 27.912 7.915 -20.565 1.00 91.94 310 ALA A O 1
ATOM 2481 N N . LYS A 1 311 ? 26.743 6.269 -19.583 1.00 89.62 311 LYS A N 1
ATOM 2482 C CA . LYS A 1 311 ? 27.892 5.501 -19.092 1.00 89.62 311 LYS A CA 1
ATOM 2483 C C . LYS A 1 311 ? 28.014 4.200 -19.890 1.00 89.62 311 LYS A C 1
ATOM 2485 O O . LYS A 1 311 ? 26.993 3.676 -20.326 1.00 89.62 311 LYS A O 1
ATOM 2490 N N . PRO A 1 312 ? 29.216 3.603 -19.996 1.00 84.56 312 PRO A N 1
ATOM 2491 C CA . PRO A 1 312 ? 29.403 2.337 -20.713 1.00 84.56 312 PRO A CA 1
ATOM 2492 C C . PRO A 1 312 ? 28.521 1.187 -20.204 1.00 84.56 312 PRO A C 1
ATOM 2494 O O . PRO A 1 312 ? 28.199 0.273 -20.948 1.00 84.56 312 PRO A O 1
ATOM 2497 N N . ASN A 1 313 ? 28.141 1.223 -18.926 1.00 86.06 313 ASN A N 1
ATOM 2498 C CA . ASN A 1 313 ? 27.300 0.220 -18.275 1.00 86.06 313 ASN A CA 1
ATOM 2499 C C . ASN A 1 313 ? 25.840 0.670 -18.072 1.00 86.06 313 ASN A C 1
ATOM 2501 O O . ASN A 1 313 ? 25.056 -0.077 -17.484 1.00 86.06 313 ASN A O 1
ATOM 2505 N N . LEU A 1 314 ? 25.485 1.895 -18.477 1.00 93.06 314 LEU A N 1
ATOM 2506 C CA . LEU A 1 314 ? 24.143 2.447 -18.313 1.00 93.06 314 LEU A CA 1
ATOM 2507 C C . LEU A 1 314 ? 23.884 3.570 -19.319 1.00 93.06 314 LEU A C 1
ATOM 2509 O O . LEU A 1 314 ? 24.366 4.694 -19.148 1.00 93.06 314 LEU A O 1
ATOM 2513 N N . ILE A 1 315 ? 23.037 3.270 -20.297 1.00 93.19 315 ILE A N 1
ATOM 2514 C CA . ILE A 1 315 ? 22.411 4.265 -21.161 1.00 93.19 315 ILE A CA 1
ATOM 2515 C C . ILE A 1 315 ? 20.983 4.450 -20.658 1.00 93.19 315 ILE A C 1
ATOM 2517 O O . ILE A 1 315 ? 20.172 3.525 -20.678 1.00 93.19 315 ILE A O 1
ATOM 2521 N N . TRP A 1 316 ? 20.704 5.629 -20.112 1.00 95.81 316 TRP A N 1
ATOM 2522 C CA . TRP A 1 316 ? 19.423 5.947 -19.496 1.00 95.81 316 TRP A CA 1
ATOM 2523 C C . TRP A 1 316 ? 19.038 7.383 -19.816 1.00 95.81 316 TRP A C 1
ATOM 2525 O O . TRP A 1 316 ? 19.637 8.323 -19.306 1.00 95.81 316 TRP A O 1
ATOM 2535 N N . ASN A 1 317 ? 18.051 7.566 -20.681 1.00 94.25 317 ASN A N 1
ATOM 2536 C CA . ASN A 1 317 ? 17.641 8.874 -21.171 1.00 94.25 317 ASN A CA 1
ATOM 2537 C C . ASN A 1 317 ? 16.109 8.967 -21.239 1.00 94.25 317 ASN A C 1
ATOM 2539 O O . ASN A 1 317 ? 15.374 8.109 -20.745 1.00 94.25 317 ASN A O 1
ATOM 2543 N N . HIS A 1 318 ? 15.598 10.044 -21.833 1.00 93.75 318 HIS A N 1
ATOM 2544 C CA . HIS A 1 318 ? 14.158 10.219 -22.009 1.00 93.75 318 HIS A CA 1
ATOM 2545 C C . HIS A 1 318 ? 13.498 9.066 -22.788 1.00 93.75 318 HIS A C 1
ATOM 2547 O O . HIS A 1 318 ? 12.425 8.620 -22.390 1.00 93.75 318 HIS A O 1
ATOM 2553 N N . LYS A 1 319 ? 14.146 8.552 -23.842 1.00 94.19 319 LYS A N 1
ATOM 2554 C CA . LYS A 1 319 ? 13.596 7.496 -24.700 1.00 94.19 319 LYS A CA 1
ATOM 2555 C C . LYS A 1 319 ? 13.536 6.149 -23.974 1.00 94.19 319 LYS A C 1
ATOM 2557 O O . LYS A 1 319 ? 12.468 5.548 -23.944 1.00 94.19 319 LYS A O 1
ATOM 2562 N N . THR A 1 320 ? 14.611 5.736 -23.294 1.00 94.94 320 THR A N 1
ATOM 2563 C CA . THR A 1 320 ? 14.610 4.492 -22.495 1.00 94.94 320 THR A CA 1
ATOM 2564 C C . THR A 1 320 ? 13.571 4.547 -21.369 1.00 94.94 320 THR A C 1
ATOM 2566 O O . THR A 1 320 ? 12.884 3.564 -21.093 1.00 94.94 320 THR A O 1
ATOM 2569 N N . ARG A 1 321 ? 13.397 5.712 -20.726 1.00 96.38 321 ARG A N 1
ATOM 2570 C CA . ARG A 1 321 ? 12.349 5.913 -19.712 1.00 96.38 321 ARG A CA 1
ATOM 2571 C C . ARG A 1 321 ? 10.944 5.790 -20.291 1.00 96.38 321 ARG A C 1
ATOM 2573 O O . ARG A 1 321 ? 10.093 5.182 -19.645 1.00 96.38 321 ARG A O 1
ATOM 2580 N N . GLU A 1 322 ? 10.695 6.356 -21.470 1.00 96.06 322 GLU A N 1
ATOM 2581 C CA . GLU A 1 322 ? 9.375 6.288 -22.104 1.00 96.06 322 GLU A CA 1
ATOM 2582 C C . GLU A 1 322 ? 9.052 4.876 -22.611 1.00 96.06 322 GLU A C 1
ATOM 2584 O O . GLU A 1 322 ? 7.908 4.443 -22.487 1.00 96.06 322 GLU A O 1
ATOM 2589 N N . GLU A 1 323 ? 10.043 4.119 -23.093 1.00 96.62 323 GLU A N 1
ATOM 2590 C CA . GLU A 1 323 ? 9.881 2.699 -23.445 1.00 96.62 323 GLU A CA 1
ATOM 2591 C C . GLU A 1 323 ? 9.479 1.865 -22.221 1.00 96.62 323 GLU A C 1
ATOM 2593 O O . GLU A 1 323 ? 8.470 1.160 -22.264 1.00 96.62 323 GLU A O 1
ATOM 2598 N N . LEU A 1 324 ? 10.176 2.028 -21.087 1.00 97.50 324 LEU A N 1
ATOM 2599 C CA . LEU A 1 324 ? 9.797 1.375 -19.826 1.00 97.50 324 LEU 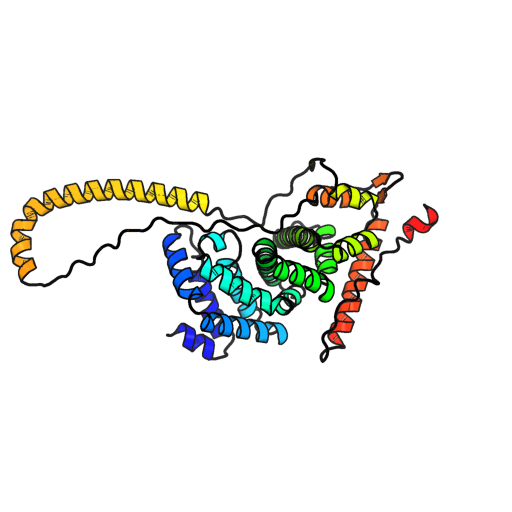A CA 1
ATOM 2600 C C . LEU A 1 324 ? 8.377 1.756 -19.389 1.00 97.50 324 LEU A C 1
ATOM 2602 O O . LEU A 1 324 ? 7.582 0.900 -19.000 1.00 97.50 324 LEU A O 1
ATOM 2606 N N . LYS A 1 325 ? 8.056 3.051 -19.425 1.00 97.44 325 LYS A N 1
ATOM 2607 C CA . LYS A 1 325 ? 6.737 3.556 -19.039 1.00 97.44 325 LYS A CA 1
ATOM 2608 C C . LYS A 1 325 ? 5.637 2.953 -19.908 1.00 97.44 325 LYS A C 1
ATOM 2610 O O . LYS A 1 325 ? 4.644 2.460 -19.380 1.00 97.44 325 LYS A O 1
ATOM 2615 N N . THR A 1 326 ? 5.839 2.959 -21.222 1.00 97.56 326 THR A N 1
ATOM 2616 C CA . THR A 1 326 ? 4.890 2.435 -22.207 1.00 97.56 326 THR A CA 1
ATOM 2617 C C . THR A 1 326 ? 4.697 0.933 -22.035 1.00 97.56 326 THR A C 1
ATOM 2619 O O . THR A 1 326 ? 3.559 0.468 -22.044 1.00 97.56 326 THR A O 1
ATOM 2622 N N . ALA A 1 327 ? 5.777 0.180 -21.808 1.00 97.44 327 ALA A N 1
ATOM 2623 C CA . ALA A 1 327 ? 5.711 -1.254 -21.542 1.00 97.44 327 ALA A CA 1
ATOM 2624 C C . ALA A 1 327 ? 4.888 -1.560 -20.281 1.00 97.44 327 ALA A C 1
ATOM 2626 O O . ALA A 1 327 ? 3.961 -2.365 -20.338 1.00 97.44 327 ALA A O 1
ATOM 2627 N N . LEU A 1 328 ? 5.145 -0.856 -19.170 1.00 97.19 328 LEU A N 1
ATOM 2628 C CA . LEU A 1 328 ? 4.362 -1.002 -17.936 1.00 97.19 328 LEU A CA 1
ATOM 2629 C C . LEU A 1 328 ? 2.881 -0.659 -18.147 1.00 97.19 328 LEU A C 1
ATOM 2631 O O . LEU A 1 328 ? 2.003 -1.370 -17.663 1.00 97.19 328 LEU A O 1
ATOM 2635 N N . GLU A 1 329 ? 2.580 0.430 -18.855 1.00 96.81 329 GLU A N 1
ATOM 2636 C CA . GLU A 1 329 ? 1.200 0.840 -19.127 1.00 96.81 329 GLU A CA 1
ATOM 2637 C C . GLU A 1 329 ? 0.455 -0.141 -20.034 1.00 96.81 329 GLU A C 1
ATOM 2639 O O . GLU A 1 329 ? -0.727 -0.403 -19.801 1.00 96.81 329 GLU A O 1
ATOM 2644 N N . ASN A 1 330 ? 1.124 -0.677 -21.056 1.00 96.69 330 ASN A N 1
ATOM 2645 C CA . ASN A 1 330 ? 0.560 -1.687 -21.946 1.00 96.69 330 ASN A CA 1
ATOM 2646 C C . ASN A 1 330 ? 0.268 -2.983 -21.185 1.00 96.69 330 ASN A C 1
ATOM 2648 O O . ASN A 1 330 ? -0.841 -3.501 -21.294 1.00 96.69 330 ASN A O 1
ATOM 2652 N N . GLU A 1 331 ? 1.209 -3.441 -20.360 1.00 95.75 331 GLU A N 1
ATOM 2653 C CA . GLU A 1 331 ? 1.060 -4.656 -19.557 1.00 95.75 331 GLU A CA 1
ATOM 2654 C C . GLU A 1 331 ? -0.086 -4.536 -18.547 1.00 95.75 331 GLU A C 1
ATOM 2656 O O . GLU A 1 331 ? -0.959 -5.398 -18.465 1.00 95.75 331 GLU A O 1
ATOM 2661 N N . MET A 1 332 ? -0.160 -3.412 -17.823 1.00 94.94 332 MET A N 1
ATOM 2662 C CA . MET A 1 332 ? -1.269 -3.149 -16.900 1.00 94.94 332 MET A CA 1
ATOM 2663 C C . MET A 1 332 ? -2.624 -3.118 -17.612 1.00 94.94 332 MET A C 1
ATOM 2665 O O . MET A 1 332 ? -3.622 -3.576 -17.052 1.00 94.94 332 MET A O 1
ATOM 2669 N N . ARG A 1 333 ? -2.680 -2.554 -18.827 1.00 94.88 333 ARG A N 1
ATOM 2670 C CA . ARG A 1 333 ? -3.903 -2.522 -19.639 1.00 94.88 333 ARG A CA 1
ATOM 2671 C C . ARG A 1 333 ? -4.299 -3.924 -20.100 1.00 94.88 333 ARG A C 1
ATOM 2673 O O . ARG A 1 333 ? -5.473 -4.261 -19.977 1.00 94.88 333 ARG A O 1
ATOM 2680 N N . ALA A 1 334 ? -3.349 -4.727 -20.576 1.00 94.31 334 ALA A N 1
ATOM 2681 C CA . ALA A 1 334 ? -3.587 -6.107 -20.995 1.00 94.31 334 ALA A CA 1
ATOM 2682 C C . ALA A 1 334 ? -4.126 -6.953 -19.832 1.00 94.31 334 ALA A C 1
ATOM 2684 O O . ALA A 1 334 ? -5.218 -7.509 -19.928 1.00 94.31 334 ALA A O 1
ATOM 2685 N N . PHE A 1 335 ? -3.446 -6.922 -18.684 1.00 93.38 335 PHE A N 1
ATOM 2686 C CA . PHE A 1 335 ? -3.872 -7.669 -17.503 1.00 93.38 335 PHE A CA 1
ATOM 2687 C C . PHE A 1 335 ? -5.258 -7.244 -16.992 1.00 93.38 335 PHE A C 1
ATOM 2689 O O . PHE A 1 335 ? -6.068 -8.084 -16.605 1.00 93.38 335 PHE A O 1
ATOM 2696 N N . HIS A 1 336 ? -5.573 -5.945 -17.019 1.00 90.75 336 HIS A N 1
ATOM 2697 C CA . HIS A 1 336 ? -6.900 -5.463 -16.629 1.00 90.75 336 HIS A CA 1
ATOM 2698 C C . HIS A 1 336 ? -8.005 -5.993 -17.557 1.00 90.75 336 HIS A C 1
ATOM 2700 O O . HIS A 1 336 ? -9.078 -6.360 -17.081 1.00 90.75 336 HIS A O 1
ATOM 2706 N N . ILE A 1 337 ? -7.754 -6.053 -18.870 1.00 91.31 337 ILE A N 1
ATOM 2707 C CA . ILE A 1 337 ? -8.697 -6.635 -19.837 1.00 91.31 337 ILE A CA 1
ATOM 2708 C C . ILE A 1 337 ? -8.924 -8.116 -19.520 1.00 91.31 337 ILE A C 1
ATOM 2710 O O . ILE A 1 337 ? -10.074 -8.554 -19.457 1.00 91.31 337 ILE A O 1
ATOM 2714 N N . ASP A 1 338 ? -7.861 -8.868 -19.239 1.00 89.94 338 ASP A N 1
ATOM 2715 C CA . ASP A 1 338 ? -7.973 -10.281 -18.875 1.00 89.94 338 ASP A CA 1
ATOM 2716 C C . ASP A 1 338 ? -8.819 -10.466 -17.609 1.00 89.94 338 ASP A C 1
ATOM 2718 O O . ASP A 1 338 ? -9.761 -11.262 -17.605 1.00 89.94 338 ASP A O 1
ATOM 2722 N N . GLN A 1 339 ? -8.573 -9.664 -16.564 1.00 87.50 339 GLN A N 1
ATOM 2723 C CA . GLN A 1 339 ? -9.373 -9.671 -15.332 1.00 87.50 339 GLN A CA 1
ATOM 2724 C C . GLN A 1 339 ? -10.864 -9.382 -15.586 1.00 87.50 339 GLN A C 1
ATOM 2726 O O . GLN A 1 339 ? -11.733 -9.987 -14.950 1.00 87.50 339 GLN A O 1
ATOM 2731 N N . GLU A 1 340 ? -11.191 -8.478 -16.514 1.00 84.31 340 GLU A N 1
ATOM 2732 C CA . GLU A 1 340 ? -12.579 -8.171 -16.875 1.00 84.31 340 GLU A CA 1
ATOM 2733 C C . GLU A 1 340 ? -13.269 -9.288 -17.663 1.00 84.31 340 GLU A C 1
ATOM 2735 O O . GLU A 1 340 ? -14.492 -9.438 -17.542 1.00 84.31 340 GLU A O 1
ATOM 2740 N N . LEU A 1 341 ? -12.514 -10.055 -18.453 1.00 86.25 341 LEU A N 1
ATOM 2741 C CA . LEU A 1 341 ? -13.007 -11.208 -19.209 1.00 86.25 341 LEU A CA 1
ATOM 2742 C C . LEU A 1 341 ? -13.211 -12.426 -18.296 1.00 86.25 341 LEU A C 1
ATOM 2744 O O . LEU A 1 341 ? -14.211 -13.135 -18.418 1.00 86.25 341 LEU A O 1
ATOM 2748 N N . GLY A 1 342 ? -12.324 -12.630 -17.322 1.00 77.19 342 GLY A N 1
ATOM 2749 C CA . GLY A 1 342 ? -12.361 -13.749 -16.380 1.00 77.19 342 GLY A CA 1
ATOM 2750 C C . GLY A 1 342 ? -13.254 -13.562 -15.159 1.00 77.19 342 GLY A C 1
ATOM 2751 O O . GLY A 1 342 ? -12.888 -14.008 -14.081 1.00 77.19 342 GLY A O 1
ATOM 2752 N N . ARG A 1 343 ? -14.441 -12.948 -15.267 1.00 67.00 343 ARG A N 1
ATOM 2753 C CA . ARG A 1 343 ? -15.302 -12.646 -14.090 1.00 67.00 343 ARG A CA 1
ATOM 2754 C C . ARG A 1 343 ? -15.650 -13.850 -13.205 1.00 67.00 343 ARG A C 1
ATOM 2756 O O . ARG A 1 343 ? -16.089 -13.659 -12.074 1.00 67.00 343 ARG A O 1
ATOM 2763 N N . THR A 1 344 ? -15.514 -15.067 -13.724 1.00 69.00 344 THR A N 1
ATOM 2764 C CA . THR A 1 344 ? -15.819 -16.324 -13.027 1.00 69.00 344 THR A CA 1
ATOM 2765 C C . THR A 1 344 ? -14.592 -17.049 -12.480 1.00 69.00 344 THR A C 1
ATOM 2767 O O . THR A 1 344 ? -14.758 -17.989 -11.708 1.00 69.00 344 THR A O 1
ATOM 2770 N N . THR A 1 345 ? -13.381 -16.661 -12.880 1.00 80.62 345 THR A N 1
ATOM 2771 C CA . THR A 1 345 ? -12.132 -17.361 -12.548 1.00 80.62 345 THR A CA 1
ATOM 2772 C C . THR A 1 345 ? -11.103 -16.381 -12.020 1.00 80.62 345 THR A C 1
ATOM 2774 O O . THR A 1 345 ? -10.925 -15.300 -12.566 1.00 80.62 345 THR A O 1
ATOM 2777 N N . GLU A 1 346 ? -10.390 -16.764 -10.972 1.00 81.94 346 GLU A N 1
ATOM 2778 C CA . GLU A 1 346 ? -9.301 -15.943 -10.457 1.00 81.94 346 GLU A CA 1
ATOM 2779 C C . GLU A 1 346 ? -8.135 -15.953 -11.452 1.00 81.94 346 GLU A C 1
ATOM 2781 O O . GLU A 1 346 ? -7.588 -17.012 -11.762 1.00 81.94 346 GLU A O 1
ATOM 2786 N N . ILE A 1 347 ? -7.784 -14.777 -11.975 1.00 88.44 347 ILE A N 1
ATOM 2787 C CA . ILE A 1 347 ? -6.682 -14.596 -12.923 1.00 88.44 347 ILE A CA 1
ATOM 2788 C C . ILE A 1 347 ? -5.484 -14.032 -12.167 1.00 88.44 347 ILE A C 1
ATOM 2790 O O . ILE A 1 347 ? -5.594 -12.992 -11.518 1.00 88.44 347 ILE A O 1
ATOM 2794 N N . ALA A 1 348 ? -4.345 -14.711 -12.289 1.00 91.56 348 ALA A N 1
ATOM 2795 C CA . ALA A 1 348 ? -3.062 -14.251 -11.780 1.00 91.56 348 ALA A CA 1
ATOM 2796 C C . ALA A 1 348 ? -2.210 -13.674 -12.919 1.00 91.56 348 ALA A C 1
ATOM 2798 O O . ALA A 1 348 ? -2.182 -14.222 -14.020 1.00 91.56 348 ALA A O 1
ATOM 2799 N N . TRP A 1 349 ? -1.501 -12.581 -12.646 1.00 94.81 349 TRP A N 1
ATOM 2800 C CA . TRP A 1 349 ? -0.599 -11.942 -13.596 1.00 94.81 349 TRP A CA 1
ATOM 2801 C C . TRP A 1 349 ? 0.617 -12.829 -13.877 1.00 94.81 349 TRP A C 1
ATOM 2803 O O . TRP A 1 349 ? 1.331 -13.255 -12.957 1.00 94.81 349 TRP A O 1
ATOM 2813 N N . ASN A 1 350 ? 0.885 -13.075 -15.162 1.00 93.75 350 ASN A N 1
ATOM 2814 C CA . ASN A 1 350 ? 2.040 -13.847 -15.604 1.00 93.75 350 ASN A CA 1
ATOM 2815 C C . ASN A 1 350 ? 3.324 -13.004 -15.603 1.00 93.75 350 ASN A C 1
ATOM 2817 O O . ASN A 1 350 ? 3.931 -12.720 -16.631 1.00 93.75 350 ASN A O 1
ATOM 2821 N N . HIS A 1 351 ? 3.768 -12.626 -14.409 1.00 94.06 351 HIS A N 1
ATOM 2822 C CA . HIS A 1 351 ? 4.965 -11.812 -14.224 1.00 94.06 351 HIS A CA 1
ATOM 2823 C C . HIS A 1 351 ? 6.251 -12.456 -14.771 1.00 94.06 351 HIS A C 1
ATOM 2825 O O . HIS A 1 351 ? 7.226 -11.736 -14.974 1.00 94.06 351 HIS A O 1
ATOM 2831 N N . HIS A 1 352 ? 6.295 -13.780 -14.980 1.00 93.38 352 HIS A N 1
ATOM 2832 C CA . HIS A 1 352 ? 7.481 -14.487 -15.479 1.00 93.38 352 HIS A CA 1
ATOM 2833 C C . HIS A 1 352 ? 7.809 -14.143 -16.934 1.00 93.38 352 HIS A C 1
ATOM 2835 O O . HIS A 1 352 ? 8.988 -14.091 -17.275 1.00 93.38 352 HIS A O 1
ATOM 2841 N N . GLU A 1 353 ? 6.790 -13.889 -17.756 1.00 92.88 353 GLU A N 1
ATOM 2842 C CA . GLU A 1 353 ? 6.944 -13.556 -19.180 1.00 92.88 353 GLU A CA 1
ATOM 2843 C C . GLU A 1 353 ? 7.160 -12.062 -19.422 1.00 92.88 353 GLU A C 1
ATOM 2845 O O . GLU A 1 353 ? 7.607 -11.671 -20.495 1.00 92.88 353 GLU A O 1
ATOM 2850 N N . PHE A 1 354 ? 6.876 -11.221 -18.426 1.00 96.38 354 PHE A N 1
ATOM 2851 C CA . PHE A 1 354 ? 7.054 -9.787 -18.574 1.00 96.38 354 PHE A CA 1
ATOM 2852 C C . PHE A 1 354 ? 8.539 -9.399 -18.509 1.00 96.38 354 PHE A C 1
ATOM 2854 O O . PHE A 1 354 ? 9.226 -9.597 -17.495 1.00 96.38 354 PHE A O 1
ATOM 2861 N N . GLU A 1 355 ? 9.008 -8.810 -19.605 1.00 95.88 355 GLU A N 1
ATOM 2862 C CA . GLU A 1 355 ? 10.321 -8.201 -19.793 1.00 95.88 355 GLU A CA 1
ATOM 2863 C C . GLU A 1 355 ? 10.185 -6.914 -20.614 1.00 95.88 355 GLU A C 1
ATOM 2865 O O . GLU A 1 355 ? 9.206 -6.726 -21.339 1.00 95.88 355 GLU A O 1
ATOM 2870 N N . VAL A 1 356 ? 11.159 -6.011 -20.495 1.00 95.62 356 VAL A N 1
ATOM 2871 C CA . VAL A 1 356 ? 11.185 -4.772 -21.284 1.00 95.62 356 VAL A CA 1
ATOM 2872 C C . VAL A 1 356 ? 12.345 -4.840 -22.260 1.00 95.62 356 VAL A C 1
ATOM 2874 O O . VAL A 1 356 ? 13.507 -4.853 -21.858 1.00 95.62 356 VAL A O 1
ATOM 2877 N N . GLN A 1 357 ? 12.018 -4.856 -23.549 1.00 92.75 357 GLN A N 1
ATOM 2878 C CA . GLN A 1 357 ? 12.998 -4.753 -24.621 1.00 92.75 357 GLN A CA 1
ATOM 2879 C C . GLN A 1 357 ? 13.175 -3.280 -24.993 1.00 92.75 357 GLN A C 1
ATOM 2881 O O . GLN A 1 357 ? 12.224 -2.610 -25.394 1.00 92.75 357 GLN A O 1
ATOM 2886 N N . TYR A 1 358 ? 14.393 -2.770 -24.823 1.00 93.38 358 TYR A N 1
ATOM 2887 C CA . TYR A 1 358 ? 14.729 -1.382 -25.126 1.00 93.38 358 TYR A CA 1
ATOM 2888 C C . TYR A 1 358 ? 15.151 -1.242 -26.588 1.00 93.38 358 TYR A C 1
ATOM 2890 O O . TYR A 1 358 ? 16.339 -1.300 -26.908 1.00 93.38 358 TYR A O 1
ATOM 2898 N N . GLU A 1 359 ? 14.179 -1.074 -27.485 1.00 91.56 359 GLU A N 1
ATOM 2899 C CA . GLU A 1 359 ? 14.419 -0.956 -28.930 1.00 91.56 359 GLU A CA 1
ATOM 2900 C C . GLU A 1 359 ? 15.361 0.204 -29.270 1.00 91.56 359 GLU A C 1
ATOM 2902 O O . GLU A 1 359 ? 16.159 0.106 -30.200 1.00 91.56 359 GLU A O 1
ATOM 2907 N N . CYS A 1 360 ? 15.330 1.294 -28.496 1.00 88.81 360 CYS A N 1
ATOM 2908 C CA . CYS A 1 360 ? 16.247 2.410 -28.707 1.00 88.81 360 CYS A CA 1
ATOM 2909 C C . CYS A 1 360 ? 17.726 2.082 -28.518 1.00 88.81 360 CYS A C 1
ATOM 2911 O O . CYS A 1 360 ? 18.550 2.840 -29.022 1.00 88.81 360 CYS A O 1
ATOM 2913 N N . LEU A 1 361 ? 18.046 1.000 -27.809 1.00 88.12 361 LEU A N 1
ATOM 2914 C CA . LEU A 1 361 ? 19.416 0.570 -27.547 1.00 88.12 361 LEU A CA 1
ATOM 2915 C C . LEU A 1 361 ? 19.883 -0.514 -28.526 1.00 88.12 361 LEU A C 1
ATOM 2917 O O . LEU A 1 361 ? 21.033 -0.929 -28.447 1.00 88.12 361 LEU A O 1
ATOM 2921 N N . ALA A 1 362 ? 19.026 -0.974 -29.445 1.00 84.38 362 ALA A N 1
ATOM 2922 C CA . ALA A 1 362 ? 19.354 -2.062 -30.369 1.00 84.38 362 ALA A CA 1
ATOM 2923 C C . ALA A 1 362 ? 20.552 -1.748 -31.284 1.00 84.38 362 ALA A C 1
ATOM 2925 O O . ALA A 1 362 ? 21.265 -2.665 -31.675 1.00 84.38 362 ALA A O 1
ATOM 2926 N N . ASP A 1 363 ? 20.784 -0.466 -31.585 1.00 74.50 363 ASP A N 1
ATOM 2927 C CA . ASP A 1 363 ? 21.913 0.004 -32.399 1.00 74.50 363 ASP A CA 1
ATOM 2928 C C . ASP A 1 363 ? 23.146 0.407 -31.557 1.00 74.50 363 ASP A C 1
ATOM 2930 O O . ASP A 1 363 ? 24.190 0.752 -32.112 1.00 74.50 363 ASP A O 1
ATOM 2934 N N . GLU A 1 364 ? 23.030 0.415 -30.223 1.00 69.50 364 GLU A N 1
ATOM 2935 C CA . GLU A 1 364 ? 24.075 0.867 -29.285 1.00 69.50 364 GLU A CA 1
ATOM 2936 C C . GLU A 1 364 ? 24.760 -0.288 -28.524 1.00 69.50 364 GLU A C 1
ATOM 2938 O O . GLU A 1 364 ? 25.737 -0.054 -27.806 1.00 69.50 364 GLU A O 1
ATOM 2943 N N . ILE A 1 365 ? 24.261 -1.520 -28.690 1.00 58.09 365 ILE A N 1
ATOM 2944 C CA . ILE A 1 365 ? 24.802 -2.786 -28.157 1.00 58.09 365 ILE A CA 1
ATOM 2945 C C . ILE A 1 365 ? 25.445 -3.562 -29.305 1.00 58.09 365 ILE A C 1
ATOM 2947 O O . ILE A 1 365 ? 26.563 -4.092 -29.096 1.00 58.09 365 ILE A O 1
#

Sequence (365 aa):
MKVIKALQRNSDGVTHAAIDTLSTLLSPMHDKYDLRQEQLNKASLLSSKKFLEALLKQFEERVFKGRGALVISAMLDFLTFSLCAPHSETTEGKCFDQLLQLVADMGRCLFKLFQHPSMAIVKGAGLVMKAIIEEGDSETAAHMQELALAEGALPRHLHTAMFTMSADTRLLINRQLSRHLLGLWVTGHPPAMGLLKRILPAGLLAYLDSDDEVPQSEQDLLHMRDNLKSAIDQTKQNSQWRQLDRQLKQIERLVSKQANVLLTHWRDTIGIEKQNQNQQKPIVLRKRRQRIKTEANWPLFYYNFTIDHAKPNLIWNHKTREELKTALENEMRAFHIDQELGRTTEIAWNHHEFEVQYECLADEI

Secondary structure (DSSP, 8-state):
-HHHHHHTT--HHHHHHHHHHHHHHHS-SSSS--HHHHHHHHHHHHS-HHHHHHHHHHHHHHHHHT--HHHHHHHHHHHHHHHSTTGGGGS-HHHHHHHHHHHHTTHHHHHHHTT-S-HHHHHHHHHHHHHHHHHS-HHHHHHHHHHHHHTTHHHHHHHHHHH---S-HHHHHHHHHHHHHHHHHHTT-HHHHHHHHHHS-HHHHGGGS--PPPSSPPP--S----HHHHHHHHHHHHHHHHHHHHHHHHHHHHHHHHHHHHHHHHHTTS--------------PPPPP--S---S-HHHHHHHHTS-EEETTEEE-HHHHHHHHHHHHHHHHHHHHHHHH-TTSPPPP-TTT-----GGGTTT-

Mean predicted aligned error: 9.25 Å

Solvent-accessible surface area (backbone atoms only — not comparable to full-atom values): 20688 Å² total; per-residue (Å²): 115,69,57,64,56,38,57,69,65,78,40,64,70,49,34,27,53,44,41,42,58,50,30,43,50,44,50,60,95,53,96,88,60,56,66,62,57,29,27,54,41,34,50,62,70,51,65,44,61,72,58,50,53,54,52,50,51,58,44,49,58,28,62,77,68,73,47,55,66,66,38,50,41,33,48,31,48,37,47,33,41,46,56,16,82,66,44,25,26,45,27,50,68,71,47,40,56,54,50,49,51,64,53,53,77,41,47,68,62,45,58,57,34,68,73,45,90,49,65,67,44,26,46,33,39,50,45,46,49,48,34,40,42,24,54,38,53,73,64,60,24,51,52,52,34,52,45,32,47,32,68,48,45,52,59,54,31,48,48,40,43,74,67,69,83,71,89,51,64,71,59,49,43,48,21,55,51,24,47,51,48,49,39,59,40,32,52,96,30,66,70,51,44,52,37,47,63,41,54,43,61,69,53,56,55,51,34,30,77,42,89,70,81,58,95,72,80,79,83,81,74,82,75,88,66,63,65,68,62,52,53,52,53,51,51,54,51,50,51,54,49,54,49,50,49,50,50,49,50,49,50,46,51,59,53,38,66,68,45,46,75,62,45,54,72,55,47,79,75,51,89,74,80,80,79,75,80,70,81,80,74,76,88,74,71,44,80,84,59,69,74,54,70,63,83,57,28,55,69,37,29,61,55,55,67,78,47,76,40,88,46,102,67,34,79,36,46,75,66,57,50,48,52,49,51,50,50,47,53,52,51,55,50,51,52,51,52,52,51,67,71,34,80,88,50,93,72,66,46,68,58,86,79,55,61,57,83,63,72,88,45,66,88,79,114

pLDDT: mean 85.26, std 14.18, range [32.41, 97.56]

InterPro domains:
  IPR044978 DnaJ homologue subfamily C, GRV2/DNAJC13 [PTHR36983] (2-365)
  IPR045802 DnaJ homologue subfamily C, GRV2/DNAJC13, N-terminal domain [PF19432] (2-365)

Foldseek 3Di:
DVLVVQCVPPDLVSLLVSLLVLLCQCPPPDPPDDLVSNLVSQCVCLVDLVNLLSLVVVLLVCLLVVHSVSSLLSVLSVLCLCQFPPNVQSHDPVSNLSNLVSVLVCLLSLLSQCPPPDLSSVLSSLRSLLSSLFQPDPVSNLVSLQVCQFSVVLLVLVLLQQPDDDPDLSSVSSNVSSLSVLLSSCFPHVLSVVLCPQLDAPVLVVQQVDPDDQPDDDDDPPHPDDVVVVLVVVVVVVVVVVVVVVVVVVVVVVVCVVCVVVVVVVCVVDPDDDDPPPDDDRRGTDDGGGPDDRPTPSSRSSRVLVDADDDPRDGHDPLSVVQSSVLSVVLVVVVVVVCVVPVPDRGTRPSVPDGGDRPVCPVVD

Radius of gyration: 26.64 Å; Cα contacts (8 Å, |Δi|>4): 367; chains: 1; bounding box: 59×42×94 Å

Nearest PDB structures (foldseek):
  3gs3-assembly1_A-2  TM=4.551E-01  e=3.881E-02  Drosophila melanogaster
  3ods-assembly1_A  TM=4.500E-01  e=3.292E-01  Homo sapiens
  8cdj-assembly1_D  TM=3.496E-01  e=1.929E-01  Homo sapiens
  4h3h-assembly1_A  TM=2.685E-01  e=5.140E-01  Homo sapiens
  4c0e-assembly2_B  TM=2.308E-01  e=4.559E+00  Thermochaetoides thermophila

Organism: Ciona intestinalis (NCBI:txid7719)